Protein AF-A0A0D2GXP4-F1 (afdb_monomer)

pLDDT: mean 81.36, std 15.1, range [29.48, 97.56]

Radius of gyration: 25.71 Å; Cα contacts (8 Å, |Δi|>4): 225; chains: 1; bounding box: 62×71×53 Å

Nearest PDB structures (foldseek):
  1gut-assembly1_C  TM=7.401E-01  e=1.158E+00  Clostridium pasteurianum
  3gyx-assembly6_L  TM=2.922E-01  e=6.574E-02  Megalodesulfovibrio gigas
  2fja-assembly1_B  TM=4.151E-01  e=4.624E-01  Archaeoglobus fulgidus
  7ypx-assembly1_c  TM=2.277E-01  e=6.114E+00  uncultured cyanophage

Foldseek 3Di:
DDDLLLLLLLLVLQLVVQVVVVVVCQVVCVVQQVVLVVDPVSFGKHWDDDWDDDQFWIWTWIAGPVRDIDIDIDGGGSSDDPPDPPDPVPDDPVNVDDPDDDDDPQDDPVQFDAPDPVGRHGPGGHDPPDDLQVQQVDHDPVCLVVSVVVVVVVLVVVLVVLQVVQVVDPPDPGDPVSVVSVVCLLQLVVLVCVCVVPVDDDCRGPSNVSSCVNCDDPSVVCVVPVPDDPVVVVVVVVVVVVVVVSVVVSVVLVVVSVCCVVVVDPSVRSSVVCVVVCVVVVVPPPDPPDD

Mean predicted aligned error: 15.0 Å

Secondary structure (DSSP, 8-state):
----HHHHHHHHHHHHHHHHHHHHHHHTTHHHHHHHHHSTT---EEEEEEEEE-SSEEEEEEEETTS-EEEEEEEPBTTB--STTS-GGGS-TTTS--S-----TT--GGGEEES-SS---EEEE------HHHHHTT--TTTHHHHHHHHHHHHHHHHHHHHHHHHHSTTSPTTHHHHHHHHHHHTSHHHHHHHHTT----TTSHHHHHHHHHH-HHHHHHHHHTT--HHHHHHHHHHHHHHHHHHHHHHHHHHHHHHHHTTSS-HHHHHHHHHHTTTTGGGS-------

Structure (mmCIF, N/CA/C/O backbone):
data_AF-A0A0D2GXP4-F1
#
_entry.id   AF-A0A0D2GXP4-F1
#
loop_
_atom_site.group_PDB
_atom_site.id
_atom_site.type_symbol
_atom_site.label_atom_id
_atom_site.label_alt_id
_atom_site.label_comp_id
_atom_site.label_asym_id
_atom_site.label_entity_id
_atom_site.label_seq_id
_atom_site.pdbx_PDB_ins_code
_atom_site.Cartn_x
_atom_site.Cartn_y
_atom_site.Cartn_z
_atom_site.occupancy
_atom_site.B_iso_or_equiv
_atom_site.auth_seq_id
_atom_site.auth_comp_id
_atom_site.auth_asym_id
_atom_site.auth_atom_id
_atom_site.pdbx_PDB_model_num
ATOM 1 N N . MET A 1 1 ? -0.128 -14.080 -3.324 1.00 45.56 1 MET A N 1
ATOM 2 C CA . MET A 1 1 ? -0.092 -13.517 -4.686 1.00 45.56 1 MET A CA 1
ATOM 3 C C . MET A 1 1 ? 1.310 -13.019 -4.899 1.00 45.56 1 MET A C 1
ATOM 5 O O . MET A 1 1 ? 1.764 -12.248 -4.061 1.00 45.56 1 MET A O 1
ATOM 9 N N . ASP A 1 2 ? 1.975 -13.482 -5.948 1.00 62.03 2 ASP A N 1
ATOM 10 C CA . ASP A 1 2 ? 3.266 -12.914 -6.316 1.00 62.03 2 ASP A CA 1
ATOM 11 C C . ASP A 1 2 ? 3.072 -11.477 -6.785 1.00 62.03 2 ASP A C 1
ATOM 13 O O . ASP A 1 2 ? 2.034 -11.106 -7.350 1.00 62.03 2 ASP A O 1
ATOM 17 N N . ILE A 1 3 ? 4.056 -10.652 -6.456 1.00 72.88 3 ILE A N 1
ATOM 18 C CA . ILE A 1 3 ? 4.107 -9.259 -6.874 1.00 72.88 3 ILE A CA 1
ATOM 19 C C . ILE A 1 3 ? 4.393 -9.197 -8.376 1.00 72.88 3 ILE A C 1
ATOM 21 O O . ILE A 1 3 ? 5.010 -10.092 -8.949 1.00 72.88 3 ILE A O 1
ATOM 25 N N . ASN A 1 4 ? 3.937 -8.133 -9.032 1.00 83.06 4 ASN A N 1
ATOM 26 C CA . ASN A 1 4 ? 4.311 -7.882 -10.419 1.00 83.06 4 ASN A CA 1
ATOM 27 C C . ASN A 1 4 ? 5.729 -7.295 -10.431 1.00 83.06 4 ASN A C 1
ATOM 29 O O . ASN A 1 4 ? 5.899 -6.081 -10.371 1.00 83.06 4 ASN A O 1
ATOM 33 N N . GLU A 1 5 ? 6.736 -8.161 -10.463 1.00 87.69 5 GLU A N 1
ATOM 34 C CA . GLU A 1 5 ? 8.159 -7.810 -10.412 1.00 87.69 5 GLU A CA 1
ATOM 35 C C . GLU A 1 5 ? 8.558 -6.719 -11.423 1.00 87.69 5 GLU A C 1
ATOM 37 O O . GLU A 1 5 ? 9.185 -5.749 -11.005 1.00 87.69 5 GLU A O 1
ATOM 42 N N . PRO A 1 6 ? 8.137 -6.747 -12.706 1.00 88.19 6 PRO A N 1
ATOM 43 C CA . PRO A 1 6 ? 8.363 -5.648 -13.649 1.00 88.19 6 PRO A CA 1
ATOM 44 C C . PRO A 1 6 ? 7.923 -4.275 -13.131 1.00 88.19 6 PRO A C 1
ATOM 46 O O . PRO A 1 6 ? 8.591 -3.264 -13.361 1.00 88.19 6 PRO A O 1
ATOM 49 N N . ILE A 1 7 ? 6.777 -4.229 -12.449 1.00 86.25 7 ILE A N 1
ATOM 50 C CA . ILE A 1 7 ? 6.239 -3.004 -11.857 1.00 86.25 7 ILE A CA 1
ATOM 51 C C . ILE A 1 7 ? 7.036 -2.621 -10.610 1.00 86.25 7 ILE A C 1
ATOM 53 O O . ILE A 1 7 ? 7.332 -1.443 -10.445 1.00 86.25 7 ILE A O 1
ATOM 57 N N . GLU A 1 8 ? 7.430 -3.580 -9.777 1.00 88.06 8 GLU A N 1
ATOM 58 C CA . GLU A 1 8 ? 8.262 -3.319 -8.596 1.00 88.06 8 GLU A CA 1
ATOM 59 C C . GLU A 1 8 ? 9.632 -2.751 -8.985 1.00 88.06 8 GLU A C 1
ATOM 61 O O . GLU A 1 8 ? 10.051 -1.732 -8.443 1.00 88.06 8 GLU A O 1
ATOM 66 N N . LEU A 1 9 ? 10.285 -3.315 -10.006 1.00 90.31 9 LEU A N 1
ATOM 67 C CA . LEU A 1 9 ? 11.551 -2.803 -10.542 1.00 90.31 9 LEU A CA 1
ATOM 68 C C . LEU A 1 9 ? 11.403 -1.365 -11.069 1.00 90.31 9 LEU A C 1
ATOM 70 O O . LEU A 1 9 ? 12.273 -0.518 -10.852 1.00 90.31 9 LEU A O 1
ATOM 74 N N . LEU A 1 10 ? 10.284 -1.059 -11.734 1.00 90.62 10 LEU A N 1
ATOM 75 C CA . LEU A 1 10 ? 9.956 0.304 -12.152 1.00 90.62 10 LEU A CA 1
ATOM 76 C C . LEU A 1 10 ? 9.748 1.236 -10.947 1.00 90.62 10 LEU A C 1
ATOM 78 O O . LEU A 1 10 ? 10.307 2.336 -10.909 1.00 90.62 10 LEU A O 1
ATOM 82 N N . HIS A 1 11 ? 8.941 0.807 -9.979 1.00 90.88 11 HIS A N 1
ATOM 83 C CA . HIS A 1 11 ? 8.597 1.570 -8.785 1.00 90.88 11 HIS A CA 1
ATOM 84 C C . HIS A 1 11 ? 9.816 1.860 -7.908 1.00 90.88 11 HIS A C 1
ATOM 86 O O . HIS A 1 11 ? 9.938 2.979 -7.409 1.00 90.88 11 HIS A O 1
ATOM 92 N N . ASP A 1 12 ? 10.744 0.914 -7.775 1.00 91.31 12 ASP A N 1
ATOM 93 C CA . ASP A 1 12 ? 12.013 1.087 -7.068 1.00 91.31 12 ASP A CA 1
ATOM 94 C C . ASP A 1 12 ? 12.806 2.270 -7.639 1.00 91.31 12 ASP A C 1
ATOM 96 O O . ASP A 1 12 ? 13.180 3.199 -6.916 1.00 91.31 12 ASP A O 1
ATOM 100 N N . VAL A 1 13 ? 12.995 2.302 -8.962 1.00 92.00 13 VAL A N 1
ATOM 101 C CA . VAL A 1 13 ? 13.735 3.387 -9.624 1.00 92.00 13 VAL A CA 1
ATOM 102 C C . VAL A 1 13 ? 12.983 4.720 -9.527 1.00 92.00 13 VAL A C 1
ATOM 104 O O . VAL A 1 13 ? 13.591 5.773 -9.303 1.00 92.00 13 VAL A O 1
ATOM 107 N N . GLN A 1 14 ? 11.653 4.706 -9.646 1.00 91.81 14 GLN A N 1
ATOM 108 C CA . GLN A 1 14 ? 10.832 5.907 -9.456 1.00 91.81 14 GLN A CA 1
ATOM 109 C C . GLN A 1 14 ? 10.929 6.455 -8.027 1.00 91.81 14 GLN A C 1
ATOM 111 O O . GLN A 1 14 ? 11.023 7.673 -7.839 1.00 91.81 14 GLN A O 1
ATOM 116 N N . LYS A 1 15 ? 10.952 5.572 -7.028 1.00 92.06 15 LYS A N 1
ATOM 117 C CA . LYS A 1 15 ? 11.114 5.911 -5.614 1.00 92.06 15 LYS A CA 1
ATOM 118 C C . LYS A 1 15 ? 12.469 6.554 -5.343 1.00 92.06 15 LYS A C 1
ATOM 120 O O . LYS A 1 15 ? 12.516 7.567 -4.642 1.00 92.06 15 LYS A O 1
ATOM 125 N N . GLU A 1 16 ? 13.549 6.037 -5.928 1.00 91.88 16 GLU A N 1
ATOM 126 C CA . GLU A 1 16 ? 14.882 6.650 -5.840 1.00 91.88 16 GLU A CA 1
ATOM 127 C C . GLU A 1 16 ? 14.891 8.071 -6.414 1.00 91.88 16 GLU A C 1
ATOM 129 O O . GLU A 1 16 ? 15.267 9.025 -5.725 1.00 91.88 16 GLU A O 1
ATOM 134 N N . LEU A 1 17 ? 14.397 8.239 -7.646 1.00 93.38 17 LEU A N 1
ATOM 135 C CA . LEU A 1 17 ? 14.303 9.546 -8.304 1.00 93.38 17 LEU A CA 1
ATOM 136 C C . LEU A 1 17 ? 13.456 10.536 -7.497 1.00 93.38 17 LEU A C 1
ATOM 138 O O . LEU A 1 17 ? 13.797 11.716 -7.358 1.00 93.38 17 LEU A O 1
ATOM 142 N N . TRP A 1 18 ? 12.337 10.070 -6.949 1.00 93.50 18 TRP A N 1
ATOM 143 C CA . TRP A 1 18 ? 11.473 10.879 -6.104 1.00 93.50 18 TRP A CA 1
ATOM 144 C C . TRP A 1 18 ? 12.179 11.302 -4.812 1.00 93.50 18 TRP A C 1
ATOM 146 O O . TRP A 1 18 ? 12.181 12.491 -4.475 1.00 93.50 18 TRP A O 1
ATOM 156 N N . ALA A 1 19 ? 12.838 10.369 -4.122 1.00 92.19 19 ALA A N 1
ATOM 157 C CA . ALA A 1 19 ? 13.561 10.645 -2.886 1.00 92.19 19 ALA A CA 1
ATOM 158 C C . ALA A 1 19 ? 14.698 11.654 -3.111 1.00 92.19 19 ALA A C 1
ATOM 160 O O . ALA A 1 19 ? 14.858 12.590 -2.320 1.00 92.19 19 ALA A O 1
ATOM 161 N N . GLU A 1 20 ? 15.435 11.541 -4.220 1.00 93.25 20 GLU A N 1
ATOM 162 C CA . GLU A 1 20 ? 16.461 12.511 -4.614 1.00 93.25 20 GLU A CA 1
ATOM 163 C C . GLU A 1 20 ? 15.875 13.912 -4.839 1.00 93.25 20 GLU A C 1
ATOM 165 O O . GLU A 1 20 ? 16.449 14.911 -4.391 1.00 93.25 20 GLU A O 1
ATOM 170 N N . ARG A 1 21 ? 14.715 14.017 -5.501 1.00 94.50 21 ARG A N 1
ATOM 171 C CA . ARG A 1 21 ? 14.024 15.299 -5.723 1.00 94.50 21 ARG A CA 1
ATOM 172 C C . ARG A 1 21 ? 13.565 15.933 -4.413 1.00 94.50 21 ARG A C 1
ATOM 174 O O . ARG A 1 21 ? 13.784 17.129 -4.212 1.00 94.50 21 ARG A O 1
ATOM 181 N N . VAL A 1 22 ? 12.979 15.148 -3.510 1.00 92.69 22 VAL A N 1
ATOM 182 C CA . VAL A 1 22 ? 12.544 15.625 -2.188 1.00 92.69 22 VAL A CA 1
ATOM 183 C C . VAL A 1 22 ? 13.743 16.050 -1.344 1.00 92.69 22 VAL A C 1
ATOM 185 O O . VAL A 1 22 ? 13.722 17.119 -0.732 1.00 92.69 22 VAL A O 1
ATOM 188 N N . ASN A 1 23 ? 14.817 15.256 -1.333 1.00 93.38 23 ASN A N 1
ATOM 189 C CA . ASN A 1 23 ? 16.043 15.595 -0.618 1.00 93.38 23 ASN A CA 1
ATOM 190 C C . ASN A 1 23 ? 16.653 16.897 -1.151 1.00 93.38 23 ASN A C 1
ATOM 192 O O . ASN A 1 23 ? 16.998 17.774 -0.363 1.00 93.38 23 ASN A O 1
ATOM 196 N N . ARG A 1 24 ? 16.691 17.073 -2.477 1.00 95.44 24 ARG A N 1
ATOM 197 C CA . ARG A 1 24 ? 17.134 18.315 -3.123 1.00 95.44 24 ARG A CA 1
ATOM 198 C C . ARG A 1 24 ? 16.302 19.513 -2.674 1.00 95.44 24 ARG A C 1
ATOM 200 O O . ARG A 1 24 ? 16.872 20.510 -2.255 1.00 95.44 24 ARG A O 1
ATOM 207 N N . ALA A 1 25 ? 14.974 19.399 -2.695 1.00 94.56 25 ALA A N 1
ATOM 208 C CA . ALA A 1 25 ? 14.074 20.462 -2.243 1.00 94.56 25 ALA A CA 1
ATOM 209 C C . ALA A 1 25 ? 14.232 20.786 -0.743 1.00 94.56 25 ALA A C 1
ATOM 211 O O . ALA A 1 25 ? 14.029 21.928 -0.326 1.00 94.56 25 ALA A O 1
ATOM 212 N N . ARG A 1 26 ? 14.612 19.799 0.076 1.00 92.81 26 ARG A N 1
ATOM 213 C CA . ARG A 1 26 ? 14.967 19.998 1.488 1.00 92.81 26 ARG A CA 1
ATOM 214 C C . ARG A 1 26 ? 16.246 20.807 1.639 1.00 92.81 26 ARG A C 1
ATOM 216 O O . ARG A 1 26 ? 16.229 21.834 2.310 1.00 92.81 26 ARG A O 1
ATOM 223 N N . VAL A 1 27 ? 17.339 20.356 1.022 1.00 91.12 27 VAL A N 1
ATOM 224 C CA . VAL A 1 27 ? 18.664 20.970 1.215 1.00 91.12 27 VAL A CA 1
ATOM 225 C C . VAL A 1 27 ? 18.757 22.368 0.608 1.00 91.12 27 VAL A C 1
ATOM 227 O O . VAL A 1 27 ? 19.486 23.203 1.129 1.00 91.12 27 VAL A O 1
ATOM 230 N N . THR A 1 28 ? 17.993 22.656 -0.449 1.00 95.56 28 THR A N 1
ATOM 231 C CA . THR A 1 28 ? 17.932 23.997 -1.051 1.00 95.56 28 THR A CA 1
ATOM 232 C C . THR A 1 28 ? 16.987 24.954 -0.321 1.00 95.56 28 THR A C 1
ATOM 234 O O . THR A 1 28 ? 16.879 26.112 -0.714 1.00 95.56 28 THR A O 1
ATOM 237 N N . GLY A 1 29 ? 16.282 24.500 0.723 1.00 94.88 29 GLY A N 1
ATOM 238 C CA . GLY A 1 29 ? 15.338 25.325 1.484 1.00 94.88 29 GLY A CA 1
ATOM 239 C C . GLY A 1 29 ? 13.991 25.569 0.793 1.00 94.88 29 GLY A C 1
ATOM 240 O O . GLY A 1 29 ? 13.172 26.329 1.307 1.00 94.88 29 GLY A O 1
ATOM 241 N N . ILE A 1 30 ? 13.714 24.910 -0.339 1.00 96.50 30 ILE A N 1
ATOM 242 C CA . ILE A 1 30 ? 12.407 24.993 -1.015 1.00 96.50 30 ILE A CA 1
ATOM 243 C C . ILE A 1 30 ? 11.303 24.478 -0.087 1.00 96.50 30 ILE A C 1
ATOM 245 O O . ILE A 1 30 ? 10.259 25.115 0.034 1.00 96.50 30 ILE A O 1
ATOM 249 N N . VAL A 1 31 ? 11.541 23.356 0.603 1.00 94.38 31 VAL A N 1
ATOM 250 C CA . VAL A 1 31 ? 10.553 22.767 1.522 1.00 94.38 31 VAL A CA 1
ATOM 251 C C . VAL A 1 31 ? 10.244 23.711 2.682 1.00 94.38 31 VAL A C 1
ATOM 253 O O . VAL A 1 31 ? 9.076 23.953 2.963 1.00 94.38 31 VAL A O 1
ATOM 256 N N . THR A 1 32 ? 11.252 24.286 3.340 1.00 96.12 32 THR A N 1
ATOM 257 C CA . THR A 1 32 ? 11.020 25.207 4.464 1.00 96.12 32 THR A CA 1
ATOM 258 C C . THR A 1 32 ? 10.350 26.498 4.003 1.00 96.12 32 THR A C 1
ATOM 260 O O . THR A 1 32 ? 9.408 26.945 4.648 1.00 96.12 32 THR A O 1
ATOM 263 N N . SER A 1 33 ? 10.752 27.055 2.856 1.00 96.75 33 SER A N 1
ATOM 264 C CA . SER A 1 33 ? 10.101 28.228 2.259 1.00 96.75 33 SER A CA 1
ATOM 265 C C . SER A 1 33 ? 8.622 27.968 1.949 1.00 96.75 33 SER A C 1
ATOM 267 O O . SER A 1 33 ? 7.753 28.754 2.338 1.00 96.75 33 SER A O 1
ATOM 269 N N . TRP A 1 34 ? 8.320 26.829 1.319 1.00 96.00 34 TRP A N 1
ATOM 270 C CA . TRP A 1 34 ? 6.953 26.417 1.021 1.00 96.00 34 TRP A CA 1
ATOM 271 C C . TRP A 1 34 ? 6.125 26.225 2.295 1.00 96.00 34 TRP A C 1
ATOM 273 O O . TRP A 1 34 ? 5.061 26.828 2.419 1.00 96.00 34 TRP A O 1
ATOM 283 N N . ILE A 1 35 ? 6.615 25.465 3.275 1.00 94.62 35 ILE A N 1
ATOM 284 C CA . ILE A 1 35 ? 5.884 25.221 4.526 1.00 94.62 35 ILE A CA 1
ATOM 285 C C . ILE A 1 35 ? 5.682 26.517 5.321 1.00 94.62 35 ILE A C 1
ATOM 287 O O . ILE A 1 35 ? 4.587 26.767 5.826 1.00 94.62 35 ILE A O 1
ATOM 291 N N . SER A 1 36 ? 6.679 27.400 5.362 1.00 95.56 36 SER A N 1
ATOM 292 C CA . SER A 1 36 ? 6.535 28.729 5.958 1.00 95.56 36 SER A CA 1
ATOM 293 C C . SER A 1 36 ? 5.461 29.571 5.277 1.00 95.56 36 SER A C 1
ATOM 295 O O . SER A 1 36 ? 4.754 30.303 5.964 1.00 95.56 36 SER A O 1
ATOM 297 N N . SER A 1 37 ? 5.270 29.435 3.961 1.00 95.00 37 SER A N 1
ATOM 298 C CA . SER A 1 37 ? 4.188 30.123 3.244 1.00 95.00 37 SER A CA 1
ATOM 299 C C . SER A 1 37 ? 2.784 29.641 3.639 1.00 95.00 37 SER A C 1
ATOM 301 O O . SER A 1 37 ? 1.834 30.418 3.540 1.00 95.00 37 SER A O 1
ATOM 303 N N . LEU A 1 38 ? 2.663 28.398 4.123 1.00 91.38 38 LEU A N 1
ATOM 304 C CA . LEU A 1 38 ? 1.404 27.800 4.583 1.00 91.38 38 LEU A CA 1
ATOM 305 C C . LEU A 1 38 ? 1.073 28.153 6.039 1.00 91.38 38 LEU A C 1
ATOM 307 O O . LEU A 1 38 ? -0.075 28.026 6.461 1.00 91.38 38 LEU A O 1
ATOM 311 N N . HIS A 1 39 ? 2.059 28.588 6.826 1.00 90.62 39 HIS A N 1
ATOM 312 C CA . HIS A 1 39 ? 1.830 28.957 8.218 1.00 90.62 39 HIS A CA 1
ATOM 313 C C . HIS A 1 39 ? 0.934 30.209 8.313 1.00 90.62 39 HIS A C 1
ATOM 315 O O . HIS A 1 39 ? 1.224 31.198 7.637 1.00 90.62 39 HIS A O 1
ATOM 321 N N . PRO A 1 40 ? -0.087 30.262 9.197 1.00 91.62 40 PRO A N 1
ATOM 322 C CA . PRO A 1 40 ? -1.024 31.395 9.268 1.00 91.62 40 PRO A CA 1
ATOM 323 C C . PRO A 1 40 ? -0.354 32.763 9.466 1.00 91.62 40 PRO A C 1
ATOM 325 O O . PRO A 1 40 ? -0.783 33.772 8.914 1.00 91.62 40 PRO A O 1
ATOM 328 N N . LYS A 1 41 ? 0.737 32.792 10.241 1.00 95.31 41 LYS A N 1
ATOM 329 C CA . LYS A 1 41 ? 1.569 33.987 10.486 1.00 95.31 41 LYS A CA 1
ATOM 330 C C . LYS A 1 41 ? 2.796 34.092 9.567 1.00 95.31 41 LYS A C 1
ATOM 332 O O . LYS A 1 41 ? 3.663 34.920 9.817 1.00 95.31 41 LYS A O 1
ATOM 337 N N . LYS A 1 42 ? 2.909 33.213 8.566 1.00 94.62 42 LYS A N 1
ATOM 338 C CA . LYS A 1 42 ? 4.068 33.064 7.670 1.00 94.62 42 LYS A CA 1
ATOM 339 C C . LYS A 1 42 ? 5.408 32.981 8.410 1.00 94.62 42 LYS A C 1
ATOM 341 O O . LYS A 1 42 ? 6.384 33.622 8.030 1.00 94.62 42 LYS A O 1
ATOM 346 N N . LEU A 1 43 ? 5.432 32.237 9.518 1.00 96.62 43 LEU A N 1
ATOM 347 C CA . LEU A 1 43 ? 6.642 32.093 10.319 1.00 96.62 43 LEU A CA 1
ATOM 348 C C . LEU A 1 43 ? 7.65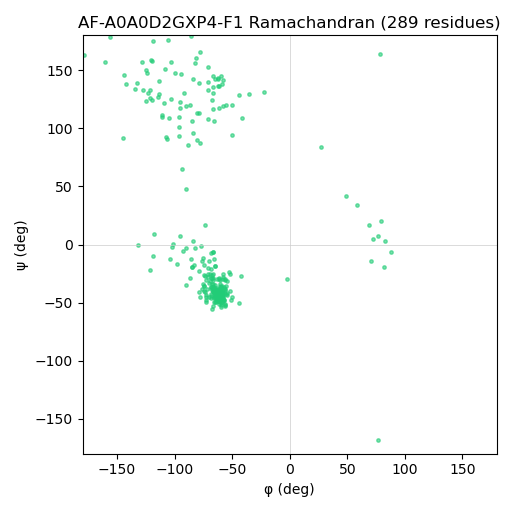7 31.242 9.566 1.00 96.62 43 LEU A C 1
ATOM 350 O O . LEU A 1 43 ? 7.319 30.219 8.968 1.00 96.62 43 LEU A O 1
ATOM 354 N N . GLU A 1 44 ? 8.917 31.644 9.651 1.00 97.31 44 GLU A N 1
ATOM 355 C CA . GLU A 1 44 ? 10.018 30.809 9.195 1.00 97.31 44 GLU A CA 1
ATOM 356 C C . GLU A 1 44 ? 10.083 29.507 10.000 1.00 97.31 44 GLU A C 1
ATOM 358 O O . GLU A 1 44 ? 9.859 29.492 11.217 1.00 97.31 44 GLU A O 1
ATOM 363 N N . CYS A 1 45 ? 10.412 28.421 9.305 1.00 96.62 45 CYS A N 1
ATOM 364 C CA . CYS A 1 45 ? 10.660 27.115 9.889 1.00 96.62 45 CYS A CA 1
ATOM 365 C C . CYS A 1 45 ? 12.002 26.549 9.425 1.00 96.62 45 CYS A C 1
ATOM 367 O O . CYS A 1 45 ? 12.526 26.911 8.370 1.00 96.62 45 CYS A O 1
ATOM 369 N N . SER A 1 46 ? 12.548 25.637 10.218 1.00 96.50 46 SER A N 1
ATOM 370 C CA . SER A 1 46 ? 13.720 24.839 9.877 1.00 96.50 46 SER A CA 1
ATOM 371 C C . SER A 1 46 ? 13.377 23.352 9.898 1.00 96.50 46 SER A C 1
ATOM 373 O O . SER A 1 46 ? 12.398 22.923 10.515 1.00 96.50 46 SER A O 1
ATOM 375 N N . LEU A 1 47 ? 14.186 22.556 9.199 1.00 96.00 47 LEU A N 1
ATOM 376 C CA . LEU A 1 47 ? 14.099 21.100 9.266 1.00 96.00 47 LEU A CA 1
ATOM 377 C C . LEU A 1 47 ? 14.500 20.635 10.671 1.00 96.00 47 LEU A C 1
ATOM 379 O O . LEU A 1 47 ? 15.547 21.035 11.180 1.00 96.00 47 LEU A O 1
ATOM 383 N N . ASP A 1 48 ? 13.678 19.784 11.279 1.00 94.25 48 ASP A N 1
ATOM 384 C CA . ASP A 1 48 ? 13.942 19.178 12.584 1.00 94.25 48 ASP A CA 1
ATOM 385 C C . ASP A 1 48 ? 14.302 17.697 12.391 1.00 94.25 48 ASP A C 1
ATOM 387 O O . ASP A 1 48 ? 13.434 16.830 12.279 1.00 94.25 48 ASP A O 1
ATOM 391 N N . GLY A 1 49 ? 15.601 17.417 12.271 1.00 92.06 49 GLY A N 1
ATOM 392 C CA . GLY A 1 49 ? 16.123 16.072 12.027 1.00 92.06 49 GLY A CA 1
ATOM 393 C C . GLY A 1 49 ? 15.967 15.569 10.584 1.00 92.06 49 GLY A C 1
ATOM 394 O O . GLY A 1 49 ? 15.667 16.318 9.649 1.00 92.06 49 GLY A O 1
ATOM 395 N N . ASN A 1 50 ? 16.220 14.270 10.415 1.00 91.38 50 ASN A N 1
ATOM 396 C CA . ASN A 1 50 ? 16.162 13.565 9.133 1.00 91.38 50 ASN A CA 1
ATOM 397 C C . ASN A 1 50 ? 14.744 13.070 8.807 1.00 91.38 50 ASN A C 1
ATOM 399 O O . ASN A 1 50 ? 13.805 13.248 9.584 1.00 91.38 50 ASN A O 1
ATOM 403 N N . PHE A 1 51 ? 14.604 12.426 7.648 1.00 86.19 51 PHE A N 1
ATOM 404 C CA . PHE A 1 51 ? 13.375 11.739 7.279 1.00 86.19 51 PHE A CA 1
ATOM 405 C C . PHE A 1 51 ? 12.989 10.671 8.303 1.00 86.19 51 PHE A C 1
ATOM 407 O O . PHE A 1 51 ? 13.830 9.913 8.785 1.00 86.19 51 PHE A O 1
ATOM 414 N N . LEU A 1 52 ? 11.689 10.573 8.556 1.00 84.75 52 LEU A N 1
ATOM 415 C CA . LEU A 1 52 ? 11.066 9.379 9.101 1.00 84.75 52 LEU A CA 1
ATOM 416 C C . LEU A 1 52 ? 10.507 8.597 7.918 1.00 84.75 52 LEU A C 1
ATOM 418 O O . LEU A 1 52 ? 9.571 9.054 7.262 1.00 84.75 52 LEU A O 1
ATOM 422 N N . ASN A 1 53 ? 11.119 7.460 7.614 1.00 83.75 53 ASN A N 1
ATOM 423 C CA . ASN A 1 53 ? 10.710 6.630 6.492 1.00 83.75 53 ASN A CA 1
ATOM 424 C C . ASN A 1 53 ? 9.700 5.577 6.960 1.00 83.75 53 ASN A C 1
ATOM 426 O O . ASN A 1 53 ? 9.954 4.882 7.942 1.00 83.75 53 ASN A O 1
ATOM 430 N N . GLY A 1 54 ? 8.578 5.462 6.260 1.00 82.19 54 GLY A N 1
ATOM 431 C CA . GLY A 1 54 ? 7.647 4.342 6.362 1.00 82.19 54 GLY A CA 1
ATOM 432 C C . GLY A 1 54 ? 7.522 3.630 5.016 1.00 82.19 54 GLY A C 1
ATOM 433 O O . GLY A 1 54 ? 8.056 4.099 4.014 1.00 82.19 54 GLY A O 1
ATOM 434 N N . SER A 1 55 ? 6.785 2.520 4.970 1.00 81.69 55 SER A N 1
ATOM 435 C CA . SER A 1 55 ? 6.643 1.718 3.742 1.00 81.69 55 SER A CA 1
ATOM 436 C C . SER A 1 55 ? 6.027 2.508 2.581 1.00 81.69 55 SER A C 1
ATOM 438 O O . SER A 1 55 ? 6.461 2.374 1.443 1.00 81.69 55 SER A O 1
ATOM 440 N N . TYR A 1 56 ? 5.070 3.390 2.887 1.00 83.62 56 TYR A N 1
ATOM 441 C CA . TYR A 1 56 ? 4.271 4.123 1.893 1.00 83.62 56 TYR A CA 1
ATOM 442 C C . TYR A 1 56 ? 4.427 5.643 1.958 1.00 83.62 56 TYR A C 1
ATOM 444 O O . TYR A 1 56 ? 3.901 6.375 1.121 1.00 83.62 56 TYR A O 1
ATOM 452 N N . ASN A 1 57 ? 5.079 6.150 3.003 1.00 86.81 57 ASN A N 1
ATOM 453 C CA . ASN A 1 57 ? 5.111 7.573 3.303 1.00 86.81 57 ASN A CA 1
ATOM 454 C C . ASN A 1 57 ? 6.465 7.974 3.868 1.00 86.81 57 ASN A C 1
ATOM 456 O O . ASN A 1 57 ? 7.064 7.248 4.655 1.00 86.81 57 ASN A O 1
ATOM 460 N N . LEU A 1 58 ? 6.884 9.184 3.534 1.00 89.06 58 LEU A N 1
ATOM 461 C CA . LEU A 1 58 ? 8.040 9.839 4.112 1.00 89.06 58 LEU A CA 1
ATOM 462 C C . LEU A 1 58 ? 7.552 11.041 4.912 1.00 89.06 58 LEU A C 1
ATOM 464 O O . LEU A 1 58 ? 6.790 11.870 4.406 1.00 89.06 58 LEU A O 1
ATOM 468 N N . CYS A 1 59 ? 8.005 11.150 6.157 1.00 90.81 59 CYS A N 1
ATOM 469 C CA . CYS A 1 59 ? 7.667 12.273 7.014 1.00 90.81 59 CYS A CA 1
ATOM 470 C C . CYS A 1 59 ? 8.895 13.138 7.323 1.00 90.81 59 CYS A C 1
ATOM 472 O O . CYS A 1 59 ? 9.988 12.635 7.577 1.00 90.81 59 CYS A O 1
ATOM 474 N N . GLN A 1 60 ? 8.705 14.455 7.348 1.00 92.62 60 GLN A N 1
ATOM 475 C CA . GLN A 1 60 ? 9.703 15.444 7.746 1.00 92.62 60 GLN A CA 1
ATOM 476 C C . GLN A 1 60 ? 9.126 16.311 8.862 1.00 92.62 60 GLN A C 1
ATOM 478 O O . GLN A 1 60 ? 8.088 16.947 8.685 1.00 92.62 60 GLN A O 1
ATOM 483 N N . LYS A 1 61 ? 9.808 16.374 10.008 1.00 94.75 61 LYS A N 1
ATOM 484 C CA . LYS A 1 61 ? 9.463 17.334 11.064 1.00 94.75 61 LYS A CA 1
ATOM 485 C C . LYS A 1 61 ? 10.011 18.715 10.710 1.00 94.75 61 LYS A C 1
ATOM 487 O O . LYS A 1 61 ? 11.137 18.828 10.220 1.00 94.75 61 LYS A O 1
ATOM 492 N N . LEU A 1 62 ? 9.222 19.754 10.960 1.00 95.00 62 LEU A N 1
ATOM 493 C CA . LEU A 1 62 ? 9.603 21.152 10.780 1.00 95.00 62 LEU A CA 1
ATOM 494 C C . LEU A 1 62 ? 9.319 21.922 12.062 1.00 95.00 62 LEU A C 1
ATOM 496 O O . LEU A 1 62 ? 8.227 21.804 12.615 1.00 95.00 62 LEU A O 1
ATOM 500 N N . ARG A 1 63 ? 10.281 22.724 12.512 1.00 96.94 63 ARG A N 1
ATOM 501 C CA . ARG A 1 63 ? 10.151 23.557 13.709 1.00 96.94 63 ARG A CA 1
ATOM 502 C C . ARG A 1 63 ? 10.063 25.022 13.314 1.00 96.94 63 ARG A C 1
ATOM 504 O O . ARG A 1 63 ? 10.962 25.546 12.662 1.00 96.94 63 ARG A O 1
ATOM 511 N N . PHE A 1 64 ? 8.983 25.678 13.711 1.00 97.56 64 PHE A N 1
ATOM 512 C CA . PHE A 1 64 ? 8.784 27.110 13.524 1.00 97.56 64 PHE A CA 1
ATOM 513 C C . PHE A 1 64 ? 9.500 27.916 14.609 1.00 97.56 64 PHE A C 1
ATOM 515 O O . PHE A 1 64 ? 9.808 27.408 15.689 1.00 97.56 64 PHE A O 1
ATOM 522 N N . ARG A 1 65 ? 9.742 29.204 14.338 1.00 96.00 65 ARG A N 1
ATOM 523 C CA . ARG A 1 65 ? 10.394 30.125 15.290 1.00 96.00 65 ARG A CA 1
ATOM 524 C C . ARG A 1 65 ? 9.672 30.270 16.635 1.00 96.00 65 ARG A C 1
ATOM 526 O O . ARG A 1 65 ? 10.318 30.611 17.618 1.00 96.00 65 ARG A O 1
ATOM 533 N N . ASP A 1 66 ? 8.365 30.033 16.688 1.00 95.81 66 ASP A N 1
ATOM 534 C CA . ASP A 1 66 ? 7.583 30.071 17.932 1.00 95.81 66 ASP A CA 1
ATOM 535 C C . ASP A 1 66 ? 7.631 28.753 18.728 1.00 95.81 66 ASP A C 1
ATOM 537 O O . ASP A 1 66 ? 6.991 28.637 19.769 1.00 95.81 66 ASP A O 1
ATOM 541 N N . GLY A 1 67 ? 8.397 27.764 18.254 1.00 94.50 67 GLY A N 1
ATOM 542 C CA . GLY A 1 67 ? 8.514 26.443 18.863 1.00 94.50 67 GLY A CA 1
ATOM 543 C C . GLY A 1 67 ? 7.461 25.442 18.391 1.00 94.50 67 GLY A C 1
ATOM 544 O O . GLY A 1 67 ? 7.583 24.261 18.716 1.00 94.50 67 GLY A O 1
ATOM 545 N N . THR A 1 68 ? 6.469 25.862 17.596 1.00 93.94 68 THR A N 1
ATOM 546 C CA . THR A 1 68 ? 5.487 24.948 16.999 1.00 93.94 68 THR A CA 1
ATOM 547 C C . THR A 1 68 ? 6.196 23.949 16.087 1.00 93.94 68 THR A C 1
ATOM 549 O O . THR A 1 68 ? 7.071 24.320 15.303 1.00 93.94 68 THR A O 1
ATOM 552 N N . ILE A 1 69 ? 5.813 22.673 16.164 1.00 93.75 69 ILE A N 1
ATOM 553 C CA . ILE A 1 69 ? 6.359 21.610 15.315 1.00 93.75 69 ILE A CA 1
ATOM 554 C C . ILE A 1 69 ? 5.254 21.083 14.410 1.00 93.75 69 ILE A C 1
ATOM 556 O O . ILE A 1 69 ? 4.192 20.691 14.890 1.00 93.75 69 ILE A O 1
ATOM 560 N N . TRP A 1 70 ? 5.508 21.054 13.104 1.00 92.56 70 TRP A N 1
ATOM 561 C CA . TRP A 1 70 ? 4.646 20.392 12.125 1.00 92.56 70 TRP A CA 1
ATOM 562 C C . TRP A 1 70 ? 5.320 19.129 11.596 1.00 92.56 70 TRP A C 1
ATOM 564 O O . TRP A 1 70 ? 6.546 19.048 11.513 1.00 92.56 70 TRP A O 1
ATOM 574 N N . LEU A 1 71 ? 4.510 18.145 11.207 1.00 90.25 71 LEU A N 1
ATOM 575 C CA . LEU A 1 71 ? 4.960 16.948 10.506 1.00 90.25 71 LEU A CA 1
ATOM 576 C C . LEU A 1 71 ? 4.435 16.994 9.069 1.00 90.25 71 LEU A C 1
ATOM 578 O O . LEU A 1 71 ? 3.239 16.839 8.836 1.00 90.25 71 LEU A O 1
ATOM 582 N N . LEU A 1 72 ? 5.329 17.197 8.107 1.00 89.69 72 LEU A N 1
ATOM 583 C CA . LEU A 1 72 ? 5.017 17.051 6.690 1.00 89.69 72 LEU A CA 1
ATOM 584 C C . LEU A 1 72 ? 5.060 15.565 6.339 1.00 89.69 72 LEU A C 1
ATOM 586 O O . LEU A 1 72 ? 6.136 14.980 6.369 1.00 89.69 72 LEU A O 1
ATOM 590 N N . ARG A 1 73 ? 3.918 14.968 5.997 1.00 88.12 73 ARG A N 1
ATOM 591 C CA . ARG A 1 73 ? 3.809 13.592 5.490 1.00 88.12 73 ARG A CA 1
ATOM 592 C C . ARG A 1 73 ? 3.594 13.632 3.982 1.00 88.12 73 ARG A C 1
ATOM 594 O O . ARG A 1 73 ? 2.664 14.283 3.517 1.00 88.12 73 ARG A O 1
ATOM 601 N N . MET A 1 74 ? 4.445 12.943 3.232 1.00 87.38 74 MET A N 1
ATOM 602 C CA . MET A 1 74 ? 4.357 12.835 1.779 1.00 87.38 74 MET A CA 1
ATOM 603 C C . MET A 1 74 ? 4.232 11.361 1.388 1.00 87.38 74 MET A C 1
ATOM 605 O O . MET A 1 74 ? 5.013 10.553 1.896 1.00 87.38 74 MET A O 1
ATOM 609 N N . PRO A 1 75 ? 3.293 10.995 0.501 1.00 87.25 75 PRO A N 1
ATOM 610 C CA . PRO A 1 75 ? 3.272 9.656 -0.065 1.00 87.25 75 PRO A CA 1
ATOM 611 C C . PRO A 1 75 ? 4.524 9.431 -0.922 1.00 87.25 75 PRO A C 1
ATOM 613 O O . PRO A 1 75 ? 4.990 10.350 -1.600 1.00 87.25 75 PRO A O 1
ATOM 616 N N . ILE A 1 76 ? 5.073 8.220 -0.874 1.00 88.69 76 ILE A N 1
ATOM 617 C CA . ILE A 1 76 ? 6.256 7.840 -1.651 1.00 88.69 76 ILE A CA 1
ATOM 618 C C . ILE A 1 76 ? 5.799 7.364 -3.034 1.00 88.69 76 ILE A C 1
ATOM 620 O O . ILE A 1 76 ? 5.053 6.390 -3.132 1.00 88.69 76 ILE A O 1
ATOM 624 N N . VAL A 1 77 ? 6.263 8.028 -4.096 1.00 88.19 77 VAL A N 1
ATOM 625 C CA . VAL A 1 77 ? 6.018 7.584 -5.483 1.00 88.19 77 VAL A CA 1
ATOM 626 C C . VAL A 1 77 ? 6.574 6.175 -5.683 1.00 88.19 77 VAL A C 1
ATOM 628 O O . VAL A 1 77 ? 7.650 5.861 -5.176 1.00 88.19 77 VAL A O 1
ATOM 631 N N . GLY A 1 78 ? 5.823 5.331 -6.390 1.00 85.50 78 GLY A N 1
ATOM 632 C CA . GLY A 1 78 ? 6.123 3.907 -6.572 1.00 85.50 78 GLY A CA 1
ATOM 633 C C . GLY A 1 78 ? 5.685 3.025 -5.397 1.00 85.50 78 GLY A C 1
ATOM 634 O O . GLY A 1 78 ? 5.487 1.832 -5.565 1.00 85.50 78 GLY A O 1
ATOM 635 N N . SER A 1 79 ? 5.464 3.588 -4.206 1.00 83.19 79 SER A N 1
ATOM 636 C CA . SER A 1 79 ? 4.850 2.852 -3.088 1.00 83.19 79 SER A CA 1
ATOM 637 C C . SER A 1 79 ? 3.351 3.131 -2.965 1.00 83.19 79 SER A C 1
ATOM 639 O O . SER A 1 79 ? 2.634 2.383 -2.314 1.00 83.19 79 SER A O 1
ATOM 641 N N . VAL A 1 80 ? 2.850 4.193 -3.595 1.00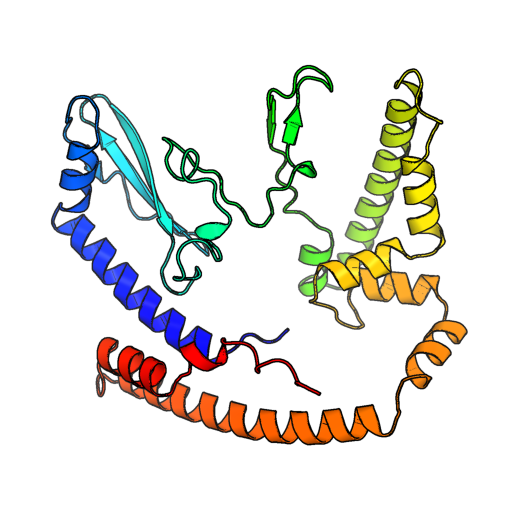 77.75 80 VAL A N 1
ATOM 642 C CA . VAL A 1 80 ? 1.416 4.477 -3.701 1.00 77.75 80 VAL A CA 1
ATOM 643 C C . VAL A 1 80 ? 0.991 4.519 -5.164 1.00 77.75 80 VAL A C 1
ATOM 645 O O . VAL A 1 80 ? 1.808 4.769 -6.048 1.00 77.75 80 VAL A O 1
ATOM 648 N N . CYS A 1 81 ? -0.301 4.322 -5.425 1.00 70.25 81 CYS A N 1
ATOM 649 C CA . CYS A 1 81 ? -0.848 4.547 -6.757 1.00 70.25 81 CYS A CA 1
ATOM 650 C C . CYS A 1 81 ? -0.802 6.048 -7.102 1.00 70.25 81 CYS A C 1
ATOM 652 O O . CYS A 1 81 ? -1.355 6.870 -6.369 1.00 70.25 81 CYS A O 1
ATOM 654 N N . ASP A 1 82 ? -0.170 6.394 -8.227 1.00 63.75 82 ASP A N 1
ATOM 655 C CA . ASP A 1 82 ? -0.100 7.774 -8.730 1.00 63.75 82 ASP A CA 1
ATOM 656 C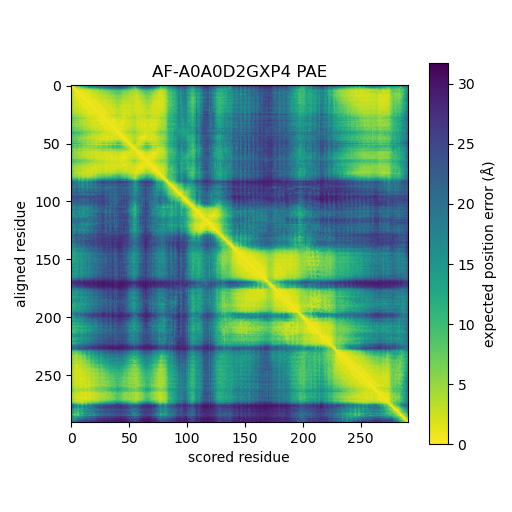 C . ASP A 1 82 ? -1.451 8.284 -9.264 1.00 63.75 82 ASP A C 1
ATOM 658 O O . ASP A 1 82 ? -1.660 9.498 -9.373 1.00 63.75 82 ASP A O 1
ATOM 662 N N . GLU A 1 83 ? -2.381 7.383 -9.610 1.00 58.16 83 GLU A N 1
ATOM 663 C CA . GLU A 1 83 ? -3.719 7.773 -10.050 1.00 58.16 83 GLU A CA 1
ATOM 664 C C . GLU A 1 83 ? -4.446 8.441 -8.878 1.00 58.16 83 GLU A C 1
ATOM 666 O O . GLU A 1 83 ? -4.846 7.795 -7.908 1.00 58.16 83 GLU A O 1
ATOM 671 N N . GLN A 1 84 ? -4.574 9.771 -8.970 1.00 49.59 84 GLN A N 1
ATOM 672 C CA . GLN A 1 84 ? -5.289 10.620 -8.021 1.00 49.59 84 GLN A CA 1
ATOM 673 C C . GLN A 1 84 ? -6.592 9.943 -7.609 1.00 49.59 84 GLN A C 1
ATOM 675 O O . GLN A 1 84 ? -7.489 9.848 -8.439 1.00 49.59 84 GLN A O 1
ATOM 680 N N . ALA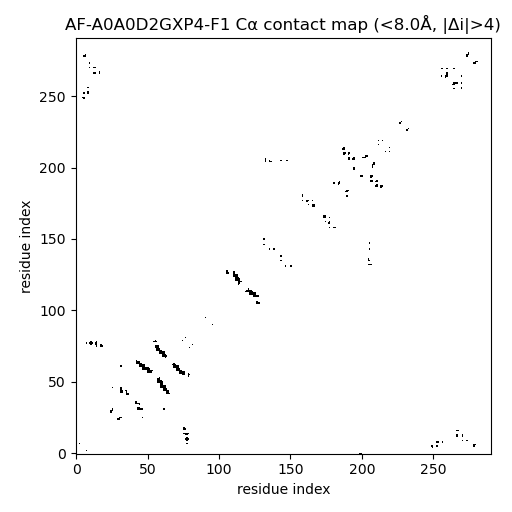 A 1 85 ? -6.648 9.476 -6.354 1.00 51.69 85 ALA A N 1
ATOM 681 C CA . ALA A 1 85 ? -7.795 8.846 -5.704 1.00 51.69 85 ALA A CA 1
ATOM 682 C C . ALA A 1 85 ? -8.721 8.151 -6.709 1.00 51.69 85 ALA A C 1
ATOM 684 O O . ALA A 1 85 ? -9.670 8.803 -7.107 1.00 51.69 85 ALA A O 1
ATOM 685 N N . VAL A 1 86 ? -8.412 6.904 -7.107 1.00 51.12 86 VAL A N 1
ATOM 686 C CA . VAL A 1 86 ? -9.081 5.917 -8.011 1.00 51.12 86 VAL A CA 1
ATOM 687 C C . VAL A 1 86 ? -10.446 6.273 -8.646 1.00 51.12 86 VAL A C 1
ATOM 689 O O . VAL A 1 86 ? -10.758 5.824 -9.746 1.00 51.12 86 VAL A O 1
ATOM 692 N N . ALA A 1 87 ? -11.277 7.088 -8.014 1.00 61.66 87 ALA A N 1
ATOM 693 C CA . ALA A 1 87 ? -12.357 7.799 -8.661 1.00 61.66 87 ALA A CA 1
ATOM 694 C C . ALA A 1 87 ? -12.602 9.203 -8.052 1.00 61.66 87 ALA A C 1
ATOM 696 O O . ALA A 1 87 ? -13.431 9.322 -7.145 1.00 61.66 87 ALA A O 1
ATOM 697 N N . PRO A 1 88 ? -11.992 10.298 -8.556 1.00 61.78 88 PRO A N 1
ATOM 698 C CA . PRO A 1 88 ? -12.364 11.652 -8.128 1.00 61.78 88 PRO A CA 1
ATOM 699 C C . PRO A 1 88 ? -13.854 11.941 -8.368 1.00 61.78 88 PRO A C 1
ATOM 701 O O . PRO A 1 88 ? -14.463 12.684 -7.609 1.00 61.78 88 PRO A O 1
ATOM 704 N N . GLN A 1 89 ? -14.469 11.290 -9.361 1.00 65.62 89 GLN A N 1
ATOM 705 C CA . GLN A 1 89 ? -15.911 11.328 -9.618 1.00 65.62 89 GLN A CA 1
ATOM 706 C C . GLN A 1 89 ? -16.777 10.712 -8.506 1.00 65.62 89 GLN A C 1
ATOM 708 O O . GLN A 1 89 ? -17.976 10.968 -8.476 1.00 65.62 89 GLN A O 1
ATOM 713 N N . LEU A 1 90 ? -16.205 9.882 -7.626 1.00 65.38 90 LEU A N 1
ATOM 714 C CA . LEU A 1 90 ? -16.898 9.331 -6.454 1.00 65.38 90 LEU A CA 1
ATOM 715 C C . LEU A 1 90 ? -16.689 10.187 -5.199 1.00 65.38 90 LEU A C 1
ATOM 717 O O . LEU A 1 90 ? -17.290 9.910 -4.163 1.00 65.38 90 LEU A O 1
ATOM 721 N N . VAL A 1 91 ? -15.843 11.216 -5.273 1.00 61.06 91 VAL A N 1
ATOM 722 C CA . VAL A 1 91 ? -15.614 12.145 -4.171 1.00 61.06 91 VAL A CA 1
ATOM 723 C C . VAL A 1 91 ? -16.519 13.351 -4.373 1.00 61.06 91 VAL A C 1
ATOM 725 O O . VAL A 1 91 ? -16.376 14.091 -5.343 1.00 61.06 91 VAL A O 1
ATOM 728 N N . GLU A 1 92 ? -17.437 13.569 -3.436 1.00 68.75 92 GLU A N 1
ATOM 729 C CA . GLU A 1 92 ? -18.277 14.765 -3.414 1.00 68.75 92 GLU A CA 1
ATOM 730 C C . GLU A 1 92 ? -17.382 16.031 -3.421 1.00 68.75 92 GLU A C 1
ATOM 732 O O . GLU A 1 92 ? -16.566 16.201 -2.506 1.00 68.75 92 GLU A O 1
ATOM 737 N N . PRO A 1 93 ? -17.491 16.925 -4.429 1.00 71.50 93 PRO A N 1
ATOM 738 C CA . PRO A 1 93 ? -16.562 18.045 -4.613 1.00 71.50 93 PRO A CA 1
ATOM 739 C C . PRO A 1 93 ? -16.441 18.975 -3.404 1.00 71.50 93 PRO A C 1
ATOM 741 O O . PRO A 1 93 ? -15.373 19.538 -3.161 1.00 71.50 93 PRO A O 1
ATOM 744 N N . SER A 1 94 ? -17.512 19.112 -2.618 1.00 70.38 94 SER A N 1
ATOM 745 C CA . SER A 1 94 ? -17.510 19.918 -1.392 1.00 70.38 94 SER A CA 1
ATOM 746 C C . SER A 1 94 ? -16.654 19.322 -0.262 1.00 70.38 94 SER A C 1
ATOM 748 O O . SER A 1 94 ? -16.114 20.077 0.543 1.00 70.38 94 SER A O 1
ATOM 750 N N . TYR A 1 95 ? -16.444 18.000 -0.247 1.00 65.12 95 TYR A N 1
ATOM 751 C CA . TYR A 1 95 ? -15.545 17.295 0.682 1.00 65.12 95 TYR A CA 1
ATOM 752 C C . TYR A 1 95 ? -14.200 16.917 0.039 1.00 65.12 95 TYR A C 1
ATOM 754 O O . TYR A 1 95 ? -13.310 16.364 0.694 1.00 65.12 95 TYR A O 1
ATOM 762 N N . ALA A 1 96 ? -13.998 17.255 -1.240 1.00 64.88 96 ALA A N 1
ATOM 763 C CA . ALA A 1 96 ? -12.717 17.078 -1.916 1.00 64.88 96 ALA A CA 1
ATOM 764 C C . ALA A 1 96 ? -11.611 17.983 -1.336 1.00 64.88 96 ALA A C 1
ATOM 766 O O . ALA A 1 96 ? -10.431 17.730 -1.590 1.00 64.88 96 ALA A O 1
ATOM 767 N N . PHE A 1 97 ? -11.946 18.975 -0.507 1.00 57.41 97 PHE A N 1
ATOM 768 C CA . PHE A 1 97 ? -11.002 19.898 0.124 1.00 57.41 97 PHE A CA 1
ATOM 769 C C . PHE A 1 97 ? -11.304 20.037 1.627 1.00 57.41 97 PHE A C 1
ATOM 771 O O . PHE A 1 97 ? -12.459 20.104 2.029 1.00 57.41 97 PHE A O 1
ATOM 778 N N . GLY A 1 98 ? -10.268 20.068 2.470 1.00 56.84 98 GLY A N 1
ATOM 779 C CA . GLY A 1 98 ? -10.385 20.186 3.930 1.00 56.84 98 GLY A CA 1
ATOM 780 C C . GLY A 1 98 ? -9.004 20.226 4.600 1.00 56.84 98 GLY A C 1
ATOM 781 O O . GLY A 1 98 ? -8.020 19.875 3.945 1.00 56.84 98 GLY A O 1
ATOM 782 N N . PRO A 1 99 ? -8.886 20.661 5.872 1.00 60.81 99 PRO A N 1
ATOM 783 C CA . PRO A 1 99 ? -7.583 20.833 6.525 1.00 60.81 99 PRO A CA 1
ATOM 784 C C . PRO A 1 99 ? -6.855 19.505 6.778 1.00 60.81 99 PRO A C 1
ATOM 786 O O . PRO A 1 99 ? -5.627 19.471 6.762 1.00 60.81 99 PRO A O 1
ATOM 789 N N . TYR A 1 100 ? -7.599 18.411 6.967 1.00 55.25 100 TYR A N 1
ATOM 790 C CA . TYR A 1 100 ? -7.068 17.066 7.168 1.00 55.25 100 TYR A CA 1
ATOM 791 C C . TYR A 1 100 ? -7.969 16.053 6.459 1.00 55.25 100 TYR A C 1
ATOM 793 O O . TYR A 1 100 ? -9.193 16.152 6.537 1.00 55.25 100 TYR A O 1
ATOM 801 N N . LYS A 1 101 ? -7.365 15.070 5.788 1.00 59.88 101 LYS A N 1
ATOM 802 C CA . LYS A 1 101 ? -8.048 13.874 5.288 1.00 59.88 101 LYS A CA 1
ATOM 803 C C . LYS A 1 101 ? -7.371 12.656 5.902 1.00 59.88 101 LYS A C 1
ATOM 805 O O . LYS A 1 101 ? -6.156 12.520 5.774 1.00 59.88 101 LYS A O 1
ATOM 810 N N . LEU A 1 102 ? -8.141 11.785 6.545 1.00 57.72 102 LEU A N 1
ATOM 811 C CA . LEU A 1 102 ? -7.683 10.445 6.896 1.00 57.72 102 LEU A CA 1
ATOM 812 C C . LEU A 1 102 ? -8.181 9.510 5.792 1.00 57.72 102 LEU A C 1
ATOM 814 O O . LEU A 1 102 ? -9.363 9.194 5.737 1.00 57.72 102 LEU A O 1
ATOM 818 N N . ILE A 1 103 ? -7.292 9.154 4.868 1.00 59.59 103 ILE A N 1
ATOM 819 C CA . ILE A 1 103 ? -7.542 8.117 3.865 1.00 59.59 103 ILE A CA 1
ATOM 820 C C . ILE A 1 103 ? -6.630 6.961 4.252 1.00 59.59 103 ILE A C 1
ATOM 822 O O . ILE A 1 103 ? -5.409 7.099 4.203 1.00 59.59 103 ILE A O 1
ATOM 826 N N . CYS A 1 104 ? -7.235 5.869 4.694 1.00 64.00 104 CYS A N 1
ATOM 827 C CA . CYS A 1 104 ? -6.575 4.604 4.972 1.00 64.00 104 CYS A CA 1
ATOM 828 C C . CYS A 1 104 ? -7.457 3.520 4.351 1.00 64.00 104 CYS A C 1
ATOM 830 O O . CYS A 1 104 ? -8.680 3.585 4.479 1.00 64.00 104 CYS A O 1
ATOM 832 N N . ASP A 1 105 ? -6.848 2.589 3.633 1.00 63.09 105 ASP A N 1
ATOM 833 C CA . ASP A 1 105 ? -7.510 1.434 3.025 1.00 63.09 105 ASP A CA 1
ATOM 834 C C . ASP A 1 105 ? -8.155 0.516 4.072 1.00 63.09 105 ASP A C 1
ATOM 836 O O . ASP A 1 105 ? -9.208 -0.061 3.805 1.00 63.09 105 ASP A O 1
ATOM 840 N N . ASP A 1 106 ? -7.599 0.485 5.284 1.00 63.97 106 ASP A N 1
ATOM 841 C CA . ASP A 1 106 ? -8.145 -0.255 6.425 1.00 63.97 106 ASP A CA 1
ATOM 842 C C . ASP A 1 106 ? -9.122 0.555 7.299 1.00 63.97 106 ASP A C 1
ATOM 844 O O . ASP A 1 106 ? -9.694 0.015 8.249 1.00 63.97 106 ASP A O 1
ATOM 848 N N . LEU A 1 107 ? -9.355 1.844 7.011 1.00 68.06 107 LEU A N 1
ATOM 849 C CA . LEU A 1 107 ? -10.302 2.657 7.783 1.00 68.06 107 LEU A CA 1
ATOM 850 C C . LEU A 1 107 ? -11.736 2.463 7.277 1.00 68.06 107 LEU A C 1
ATOM 852 O O . LEU A 1 107 ? -12.198 3.148 6.364 1.00 68.06 107 LEU A O 1
ATOM 856 N N . GLY A 1 108 ? -12.470 1.572 7.936 1.00 72.12 108 GLY A N 1
ATOM 857 C CA . GLY A 1 108 ? -13.915 1.413 7.806 1.00 72.12 108 GLY A CA 1
ATOM 858 C C . GLY A 1 108 ? -14.695 1.958 9.008 1.00 72.12 108 GLY A C 1
ATOM 859 O O . GLY A 1 108 ? -14.136 2.354 10.029 1.00 72.12 108 GLY A O 1
ATOM 860 N N . LEU A 1 109 ? -16.031 1.917 8.921 1.00 75.31 109 LEU A N 1
ATOM 861 C CA . LEU A 1 109 ? -16.912 2.263 10.050 1.00 75.31 109 LEU A CA 1
ATOM 862 C C . LEU A 1 109 ? -16.618 1.421 11.303 1.00 75.31 109 LEU A C 1
ATOM 864 O O . LEU A 1 109 ? -16.782 1.907 12.415 1.00 75.31 109 LEU A O 1
ATOM 868 N N . ALA A 1 110 ? -16.135 0.187 11.128 1.00 75.69 110 ALA A N 1
ATOM 869 C CA . ALA A 1 110 ? -15.750 -0.702 12.223 1.00 75.69 110 ALA A CA 1
ATOM 870 C C . ALA A 1 110 ? -14.552 -0.191 13.047 1.00 75.69 110 ALA A C 1
ATOM 872 O O . ALA A 1 110 ? -14.352 -0.634 14.175 1.00 75.69 110 ALA A O 1
ATOM 873 N N . ASN A 1 111 ? -13.765 0.744 12.509 1.00 78.12 111 ASN A N 1
ATOM 874 C CA . ASN A 1 111 ? -12.644 1.369 13.205 1.00 78.12 111 ASN A CA 1
ATOM 875 C C . ASN A 1 111 ? -13.087 2.573 14.049 1.00 78.12 111 ASN A C 1
ATOM 877 O O . ASN A 1 111 ? -12.294 3.087 14.831 1.00 78.12 111 ASN A O 1
ATOM 881 N N . LEU A 1 112 ? -14.316 3.071 13.884 1.00 83.12 112 LEU A N 1
ATOM 882 C CA . LEU A 1 112 ? -14.791 4.282 14.550 1.00 83.12 112 LEU A CA 1
ATOM 883 C C . LEU A 1 112 ? -15.555 3.929 15.824 1.00 83.12 112 LEU A C 1
ATOM 885 O O . LEU A 1 112 ? -16.575 3.246 15.785 1.00 83.12 112 LEU A O 1
ATOM 889 N N . ILE A 1 113 ? -15.106 4.468 16.955 1.00 83.94 113 ILE A N 1
ATOM 890 C CA . ILE A 1 113 ? -15.912 4.506 18.175 1.00 83.94 113 ILE A CA 1
ATOM 891 C C . ILE A 1 113 ? -16.689 5.816 18.149 1.00 83.94 113 ILE A C 1
ATOM 893 O O . ILE A 1 113 ? -16.083 6.890 18.145 1.00 83.94 113 ILE A O 1
ATOM 897 N N . VAL A 1 114 ? -18.017 5.735 18.144 1.00 87.56 114 VAL A N 1
ATOM 898 C CA . VAL A 1 114 ? -18.912 6.897 18.236 1.00 87.56 114 VAL A CA 1
ATOM 899 C C . VAL A 1 114 ? -19.498 7.031 19.638 1.00 87.56 114 VAL A C 1
ATOM 901 O O . VAL A 1 114 ? -19.530 6.062 20.395 1.00 87.56 114 VAL A O 1
ATOM 904 N N . ARG A 1 115 ? -19.934 8.240 20.009 1.00 86.12 115 ARG A N 1
ATOM 905 C CA . ARG A 1 115 ? -20.464 8.508 21.353 1.00 86.12 115 ARG A CA 1
ATOM 906 C C . ARG A 1 115 ? -21.753 7.734 21.639 1.00 86.12 115 ARG A C 1
ATOM 908 O O . ARG A 1 115 ? -21.880 7.179 22.727 1.00 86.12 115 ARG A O 1
ATOM 915 N N . SER A 1 116 ? -22.701 7.728 20.704 1.00 88.06 116 SER A N 1
ATOM 916 C CA . SER A 1 116 ? -23.920 6.913 20.768 1.00 88.06 116 SER A CA 1
ATOM 917 C C . SER A 1 116 ? -24.494 6.664 19.368 1.00 88.06 116 SER A C 1
ATOM 919 O O . SER A 1 116 ? -23.954 7.145 18.372 1.00 88.06 116 SER A O 1
ATOM 921 N N . ALA A 1 117 ? -25.590 5.905 19.282 1.00 85.06 117 ALA A N 1
ATOM 922 C CA . ALA A 1 117 ? -26.310 5.698 18.025 1.00 85.06 117 ALA A CA 1
ATOM 923 C C . ALA A 1 117 ? -26.967 6.993 17.504 1.00 85.06 117 ALA A C 1
ATOM 925 O O . ALA A 1 117 ? -27.122 7.170 16.298 1.00 85.06 117 ALA A O 1
ATOM 926 N N . GLU A 1 118 ? -27.335 7.904 18.407 1.00 90.88 118 GLU A N 1
ATOM 927 C CA . GLU A 1 118 ? -27.924 9.210 18.100 1.00 90.88 118 GLU A CA 1
ATOM 928 C C . GLU A 1 118 ? -26.859 10.303 17.923 1.00 90.88 118 GLU A C 1
ATOM 930 O O . GLU A 1 118 ? -27.025 11.197 17.094 1.00 90.88 118 GLU A O 1
ATOM 935 N N . ASP A 1 119 ? -25.760 10.234 18.684 1.00 88.56 119 ASP A N 1
ATOM 936 C CA . ASP A 1 119 ? -24.605 11.128 18.584 1.00 88.56 119 ASP A CA 1
ATOM 937 C C . ASP A 1 119 ? -23.418 10.398 17.940 1.00 88.56 119 ASP A C 1
ATOM 939 O O . ASP A 1 119 ? -22.559 9.814 18.609 1.00 88.56 119 ASP A O 1
ATOM 943 N N . LEU A 1 120 ? -23.348 10.494 16.612 1.00 86.44 120 LEU A N 1
ATOM 944 C CA . LEU A 1 120 ? -22.298 9.892 15.787 1.00 86.44 120 LEU A CA 1
ATOM 945 C C . LEU A 1 120 ? -20.941 10.617 15.879 1.00 86.44 120 LEU A C 1
ATOM 947 O O . LEU A 1 120 ? -20.074 10.419 15.025 1.00 86.44 120 LEU A O 1
ATOM 951 N N . THR A 1 121 ? -20.722 11.460 16.894 1.00 87.69 121 THR A N 1
ATOM 952 C CA . THR A 1 121 ? -19.404 12.047 17.152 1.00 87.69 121 THR A CA 1
ATOM 953 C C . THR A 1 121 ? -18.379 10.936 17.360 1.00 87.69 121 THR A C 1
ATOM 955 O O . THR A 1 121 ? -18.485 10.162 18.311 1.00 87.69 121 THR A O 1
ATOM 958 N N . VAL A 1 122 ? -17.354 10.893 16.506 1.00 84.38 122 VAL A N 1
ATOM 959 C CA . VAL A 1 122 ? -16.217 9.977 16.656 1.00 84.38 122 VAL A CA 1
ATOM 960 C C . VAL A 1 122 ? -15.431 10.363 17.912 1.00 84.38 122 VAL A C 1
ATOM 962 O O . VAL A 1 122 ? -14.876 11.458 17.997 1.00 84.38 122 VAL A O 1
ATOM 965 N N . VAL A 1 123 ? -15.390 9.464 18.893 1.00 88.94 123 VAL A N 1
ATOM 966 C CA . VAL A 1 123 ? -14.635 9.606 20.149 1.00 88.94 123 VAL A CA 1
ATOM 967 C C . VAL A 1 123 ? -13.361 8.763 20.169 1.00 88.94 123 VAL A C 1
ATOM 969 O O . VAL A 1 123 ? -12.510 8.965 21.032 1.00 88.94 123 VAL A O 1
ATOM 972 N N . GLY A 1 124 ? -13.206 7.839 19.220 1.00 82.56 124 GLY A N 1
ATOM 973 C CA . GLY A 1 124 ? -12.020 7.001 19.112 1.00 82.56 124 GLY A CA 1
ATOM 974 C C . GLY A 1 124 ? -11.853 6.380 17.731 1.00 82.56 124 GLY A C 1
ATOM 975 O O . GLY A 1 124 ? -12.814 6.222 16.981 1.00 82.56 124 GLY A O 1
ATOM 976 N N . LEU A 1 125 ? -10.608 6.026 17.427 1.00 80.94 125 LEU A N 1
ATOM 977 C CA . LEU A 1 125 ? -10.206 5.244 16.264 1.00 80.94 125 LEU A CA 1
ATOM 978 C C . LEU A 1 125 ? -9.523 3.972 16.773 1.00 80.94 125 LEU A C 1
ATOM 980 O O . LEU A 1 125 ? -8.571 4.060 17.548 1.00 80.94 125 LEU A O 1
ATOM 984 N N . VAL A 1 126 ? -10.013 2.809 16.357 1.00 75.44 126 VAL A N 1
ATOM 985 C CA . VAL A 1 126 ? -9.391 1.508 16.597 1.00 75.44 126 VAL A CA 1
ATOM 986 C C . VAL A 1 126 ? -8.758 1.059 15.297 1.00 75.44 126 VAL A C 1
ATOM 988 O O . VAL A 1 126 ? -9.444 0.714 14.336 1.00 75.44 126 VAL A O 1
ATOM 991 N N . ASP A 1 127 ? -7.435 1.072 15.274 1.00 69.25 127 ASP A N 1
ATOM 992 C CA . ASP A 1 127 ? -6.683 0.550 14.149 1.00 69.25 127 ASP A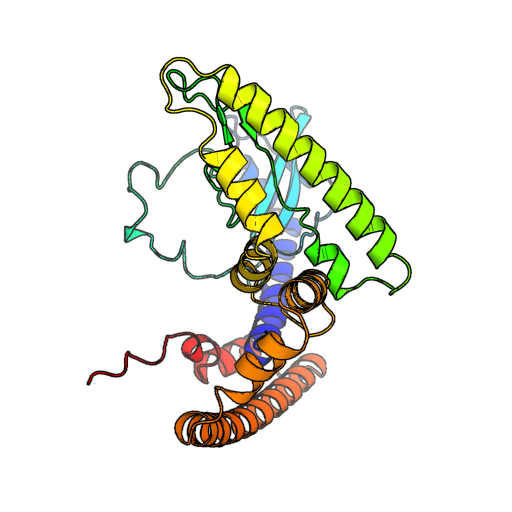 CA 1
ATOM 993 C C . ASP A 1 127 ? -6.512 -0.965 14.305 1.00 69.25 127 ASP A C 1
ATOM 995 O O . ASP A 1 127 ? -5.795 -1.443 15.188 1.00 69.25 127 ASP A O 1
ATOM 999 N N . LEU A 1 128 ? -7.252 -1.736 13.508 1.00 64.38 128 LEU A N 1
ATOM 1000 C CA . LEU A 1 128 ? -7.280 -3.197 13.585 1.00 64.38 128 LEU A CA 1
ATOM 1001 C C . LEU A 1 128 ? -6.212 -3.819 12.666 1.00 64.38 128 LEU A C 1
ATOM 1003 O O . LEU A 1 128 ? -6.509 -4.760 11.934 1.00 64.38 128 LEU A O 1
ATOM 1007 N N . GLU A 1 129 ? -4.965 -3.340 12.708 1.00 60.41 129 GLU A N 1
ATOM 1008 C CA . GLU A 1 129 ? -3.877 -3.903 11.883 1.00 60.41 129 GLU A CA 1
ATOM 1009 C C . GLU A 1 129 ? -3.436 -5.309 12.350 1.00 60.41 129 GLU A C 1
ATOM 1011 O O . GLU A 1 129 ? -2.946 -6.124 11.565 1.00 60.41 129 GLU A O 1
ATOM 1016 N N . TYR A 1 130 ? -3.627 -5.653 13.630 1.00 53.03 130 TYR A N 1
ATOM 1017 C CA . TYR A 1 130 ? -3.112 -6.908 14.194 1.00 53.03 130 TYR A CA 1
ATOM 1018 C C . TYR A 1 130 ? -4.092 -8.075 14.027 1.00 53.03 130 TYR A C 1
ATOM 1020 O O . TYR A 1 130 ? -4.867 -8.412 14.927 1.00 53.03 130 TYR A O 1
ATOM 1028 N N . ARG A 1 131 ? -4.033 -8.743 12.870 1.00 54.72 131 ARG A N 1
ATOM 1029 C CA . ARG A 1 131 ? -4.763 -9.995 12.600 1.00 54.72 131 ARG A CA 1
ATOM 1030 C C . ARG A 1 131 ? -3.839 -11.207 12.757 1.00 54.72 131 ARG A C 1
ATOM 1032 O O . ARG A 1 131 ? -2.658 -11.135 12.445 1.00 54.72 131 ARG A O 1
ATOM 1039 N N . LEU A 1 132 ? -4.386 -12.347 13.203 1.00 51.97 132 LEU A N 1
ATOM 1040 C CA . LEU A 1 132 ? -3.622 -13.589 13.431 1.00 51.97 132 LEU A CA 1
ATOM 1041 C C . LEU A 1 132 ? -2.790 -14.061 12.251 1.00 51.97 132 LEU A C 1
ATOM 1043 O O . LEU A 1 132 ? -1.854 -14.816 12.451 1.00 51.97 132 LEU A O 1
ATOM 1047 N N . ASN A 1 133 ? -3.137 -13.666 11.037 1.00 53.06 133 ASN A N 1
ATOM 1048 C CA . ASN A 1 133 ? -2.462 -14.205 9.878 1.00 53.06 133 ASN A CA 1
ATOM 1049 C C . ASN A 1 133 ? -1.142 -13.470 9.572 1.00 53.06 133 ASN A C 1
ATOM 1051 O O . ASN A 1 133 ? -0.301 -14.056 8.907 1.00 53.06 133 ASN A O 1
ATOM 1055 N N . ASN A 1 134 ? -0.909 -12.251 10.098 1.00 54.81 134 ASN A N 1
ATOM 1056 C CA . ASN A 1 134 ? 0.421 -11.607 10.027 1.00 54.81 134 ASN A CA 1
ATOM 1057 C C . ASN A 1 134 ? 1.481 -12.450 10.744 1.00 54.81 134 ASN A C 1
ATOM 1059 O O . ASN A 1 134 ? 2.652 -12.420 10.390 1.00 54.81 134 ASN A O 1
ATOM 1063 N N . TYR A 1 135 ? 1.051 -13.174 11.775 1.00 54.16 135 TYR A N 1
ATOM 1064 C CA . TYR A 1 135 ? 1.879 -14.115 12.510 1.00 54.16 135 TYR A CA 1
ATOM 1065 C C . TYR A 1 135 ? 2.127 -15.369 11.658 1.00 54.16 135 TYR A C 1
ATOM 1067 O O . TYR A 1 135 ? 3.248 -15.785 11.425 1.00 54.16 135 TYR A O 1
ATOM 1075 N N . ASP A 1 136 ? 1.074 -15.935 11.101 1.00 54.75 136 ASP A N 1
ATOM 1076 C CA . ASP A 1 136 ? 1.096 -17.244 10.460 1.00 54.75 136 ASP A CA 1
ATOM 1077 C C . ASP A 1 136 ? 2.043 -17.412 9.251 1.00 54.75 136 ASP A C 1
ATOM 1079 O O . ASP A 1 136 ? 2.653 -18.462 9.094 1.00 54.75 136 ASP A O 1
ATOM 1083 N N . THR A 1 137 ? 2.235 -16.391 8.408 1.00 56.66 137 THR A N 1
ATOM 1084 C CA . THR A 1 137 ? 3.094 -16.532 7.212 1.00 56.66 137 THR A CA 1
ATOM 1085 C C . THR A 1 137 ? 4.596 -16.533 7.504 1.00 56.66 137 THR A C 1
ATOM 1087 O O . THR A 1 137 ? 5.377 -16.824 6.603 1.00 56.66 137 THR A O 1
ATOM 1090 N N . PHE A 1 138 ? 5.017 -16.182 8.722 1.00 58.91 138 PHE A N 1
ATOM 1091 C CA . PHE A 1 138 ? 6.433 -15.986 9.066 1.00 58.91 138 PHE A CA 1
ATOM 1092 C C . PHE A 1 138 ? 6.876 -16.694 10.346 1.00 58.91 138 PHE A C 1
ATOM 1094 O O . PHE A 1 138 ? 8.027 -16.539 10.750 1.00 58.91 138 PHE A O 1
ATOM 1101 N N . LEU A 1 139 ? 5.980 -17.405 11.025 1.00 62.81 139 LEU A N 1
ATOM 1102 C CA . LEU A 1 139 ? 6.271 -17.941 12.345 1.00 62.81 139 LEU A CA 1
ATOM 1103 C C . LEU A 1 139 ? 6.779 -19.370 12.336 1.00 62.81 139 LEU A C 1
ATOM 1105 O O . LEU A 1 139 ? 6.320 -20.214 11.571 1.00 62.81 139 LEU A O 1
ATOM 1109 N N . ASP A 1 140 ? 7.654 -19.635 13.301 1.00 71.94 140 ASP A N 1
ATOM 1110 C CA . ASP A 1 140 ? 8.101 -20.978 13.622 1.00 71.94 140 ASP A CA 1
ATOM 1111 C C . ASP A 1 140 ? 6.924 -21.842 14.089 1.00 71.94 140 ASP A C 1
ATOM 1113 O O . ASP A 1 140 ? 6.050 -21.399 14.848 1.00 71.94 140 ASP A O 1
ATOM 1117 N N . GLU A 1 141 ? 6.952 -23.121 13.708 1.00 74.19 141 GLU A N 1
ATOM 1118 C CA . GLU A 1 141 ? 5.956 -24.128 14.095 1.00 74.19 141 GLU A CA 1
ATOM 1119 C C . GLU A 1 141 ? 5.731 -24.194 15.622 1.00 74.19 141 GLU A C 1
ATOM 1121 O O . GLU A 1 141 ? 4.643 -24.545 16.084 1.00 74.19 141 GLU A O 1
ATOM 1126 N N . GLU A 1 142 ? 6.726 -23.801 16.426 1.00 79.94 142 GLU A N 1
ATOM 1127 C CA . GLU A 1 142 ? 6.656 -23.762 17.891 1.00 79.94 142 GLU A CA 1
ATOM 1128 C C . GLU A 1 142 ? 5.800 -22.611 18.460 1.00 79.94 142 GLU A C 1
ATOM 1130 O O . GLU A 1 142 ? 5.267 -22.720 19.573 1.00 79.94 142 GLU A O 1
ATOM 1135 N N . GLU A 1 143 ? 5.656 -21.494 17.740 1.00 81.44 143 GLU A N 1
ATOM 1136 C CA . GLU A 1 143 ? 4.873 -20.337 18.200 1.00 81.44 143 GLU A CA 1
ATOM 1137 C C . GLU A 1 143 ? 3.385 -20.455 17.855 1.00 81.44 143 GLU A C 1
ATOM 1139 O O . GLU A 1 143 ? 2.529 -19.966 18.608 1.00 81.44 143 GLU A O 1
ATOM 1144 N N . ILE A 1 144 ? 3.069 -21.158 16.763 1.00 80.12 144 ILE A N 1
ATOM 1145 C CA . ILE A 1 144 ? 1.708 -21.329 16.239 1.00 80.12 144 ILE A CA 1
ATOM 1146 C C . ILE A 1 144 ? 0.719 -21.797 17.329 1.00 80.12 144 ILE A C 1
ATOM 1148 O O . ILE A 1 144 ? -0.329 -21.157 17.486 1.00 80.12 144 ILE A O 1
ATOM 1152 N N . PRO A 1 145 ? 1.014 -22.823 18.161 1.00 84.69 145 PRO A N 1
ATOM 1153 C CA . PRO A 1 145 ? 0.083 -23.276 19.195 1.00 84.69 145 PRO A CA 1
ATOM 1154 C C . PRO A 1 145 ? -0.213 -22.211 20.257 1.00 84.69 145 PRO A C 1
ATOM 1156 O O . PRO A 1 145 ? -1.359 -22.069 20.688 1.00 84.69 145 PRO A O 1
ATOM 1159 N N . LYS A 1 146 ? 0.798 -21.431 20.669 1.00 86.50 146 LYS A N 1
ATOM 1160 C CA . LYS A 1 146 ? 0.642 -20.379 21.693 1.00 86.50 146 LYS A CA 1
ATOM 1161 C C . LYS A 1 146 ? -0.251 -19.253 21.182 1.00 86.50 146 LYS A C 1
ATOM 1163 O O . LYS A 1 146 ? -1.088 -18.730 21.923 1.00 86.50 146 LYS A O 1
ATOM 1168 N N . ILE A 1 147 ? -0.092 -18.886 19.915 1.00 81.56 147 ILE A N 1
ATOM 1169 C CA . ILE A 1 147 ? -0.881 -17.831 19.276 1.00 81.56 147 ILE A CA 1
ATOM 1170 C C . ILE A 1 147 ? -2.305 -18.293 19.023 1.00 81.56 147 ILE A C 1
ATOM 1172 O O . ILE A 1 147 ? -3.236 -17.554 19.347 1.00 81.56 147 ILE A O 1
ATOM 1176 N N . LEU A 1 148 ? -2.490 -19.520 18.530 1.00 85.25 148 LEU A N 1
ATOM 1177 C CA . LEU A 1 148 ? -3.816 -20.107 18.385 1.00 85.25 148 LEU A CA 1
ATOM 1178 C C . LEU A 1 148 ? -4.540 -20.144 19.735 1.00 85.25 148 LEU A C 1
ATOM 1180 O O . LEU A 1 148 ? -5.673 -19.677 19.833 1.00 85.25 148 LEU A O 1
ATOM 1184 N N . GLN A 1 149 ? -3.878 -20.611 20.796 1.00 90.25 149 GLN A N 1
ATOM 1185 C CA . GLN A 1 149 ? -4.460 -20.632 22.139 1.00 90.25 149 GLN A CA 1
ATOM 1186 C C . GLN A 1 149 ? -4.842 -19.224 22.615 1.00 90.25 149 GLN A C 1
ATOM 1188 O O . GLN A 1 149 ? -5.942 -19.016 23.131 1.00 90.25 149 GLN A O 1
ATOM 1193 N N . ARG A 1 150 ? -3.956 -18.237 22.428 1.00 88.62 150 ARG A N 1
ATOM 1194 C CA . ARG A 1 150 ? -4.237 -16.836 22.772 1.00 88.62 150 ARG A CA 1
ATOM 1195 C C . ARG A 1 150 ? -5.429 -16.299 21.989 1.00 88.62 150 ARG A C 1
ATOM 1197 O O . ARG A 1 150 ? -6.251 -15.584 22.558 1.00 88.62 150 ARG A O 1
ATOM 1204 N N . TYR A 1 151 ? -5.522 -16.620 20.706 1.00 86.06 151 TYR A N 1
ATOM 1205 C CA . TYR A 1 151 ? -6.627 -16.181 19.875 1.00 86.06 151 TYR A CA 1
ATOM 1206 C C . TYR A 1 151 ? -7.947 -16.786 20.294 1.00 86.06 151 TYR A C 1
ATOM 1208 O O . TYR A 1 151 ? -8.891 -16.031 20.480 1.00 86.06 151 TYR A O 1
ATOM 1216 N N . LEU A 1 152 ? -8.007 -18.104 20.481 1.00 89.62 152 LEU A N 1
ATOM 1217 C CA . LEU A 1 152 ? -9.230 -18.777 20.910 1.00 89.62 152 LEU A CA 1
ATOM 1218 C C . LEU A 1 152 ? -9.702 -18.225 22.259 1.00 89.62 152 LEU A C 1
ATOM 1220 O O . LEU A 1 152 ? -10.870 -17.885 22.404 1.00 89.62 152 LEU A O 1
ATOM 1224 N N . ARG A 1 153 ? -8.777 -17.979 23.196 1.00 92.69 153 ARG A N 1
ATOM 1225 C CA . ARG A 1 153 ? -9.097 -17.300 24.459 1.00 92.69 153 ARG A CA 1
ATOM 1226 C C . ARG A 1 153 ? -9.688 -15.903 24.240 1.00 92.69 153 ARG A C 1
ATOM 1228 O O . ARG A 1 153 ? -10.657 -15.530 24.891 1.00 92.69 153 ARG A O 1
ATOM 1235 N N . ASN A 1 154 ? -9.099 -15.110 23.347 1.00 89.81 154 ASN A N 1
ATOM 1236 C CA . ASN A 1 154 ? -9.598 -13.769 23.046 1.00 89.81 154 ASN A CA 1
ATOM 1237 C C . ASN A 1 154 ? -10.938 -13.806 22.288 1.00 89.81 154 ASN A C 1
ATOM 1239 O O . ASN A 1 154 ? -11.772 -12.931 22.499 1.00 89.81 154 ASN A O 1
ATOM 1243 N N . LEU A 1 155 ? -11.158 -14.808 21.435 1.00 89.25 155 LEU A N 1
ATOM 1244 C CA . LEU A 1 155 ? -12.420 -15.046 20.739 1.00 89.25 155 LEU A CA 1
ATOM 1245 C C . LEU A 1 155 ? -13.526 -15.418 21.733 1.00 89.25 155 LEU A C 1
ATOM 1247 O O . LEU A 1 155 ? -14.634 -14.903 21.628 1.00 89.25 155 LEU A O 1
ATOM 1251 N N . ASP A 1 156 ? -13.220 -16.243 22.734 1.00 93.69 156 ASP A N 1
ATOM 1252 C CA . ASP A 1 156 ? -14.137 -16.563 23.833 1.00 93.69 156 ASP A CA 1
ATOM 1253 C C . ASP A 1 156 ? -14.521 -15.325 24.646 1.00 93.69 156 ASP A C 1
ATOM 1255 O O . ASP A 1 156 ? -15.702 -15.105 24.933 1.00 93.69 156 ASP A O 1
ATOM 1259 N N . MET A 1 157 ? -13.541 -14.472 24.961 1.00 92.75 157 MET A N 1
ATOM 1260 C CA . MET A 1 157 ? -13.806 -13.185 25.606 1.00 92.75 157 MET A CA 1
ATOM 1261 C C . MET A 1 157 ? -14.680 -12.287 24.725 1.00 92.75 157 MET A C 1
ATOM 1263 O O . MET A 1 157 ? -15.641 -11.707 25.218 1.00 92.75 157 MET A O 1
ATOM 1267 N N . PHE A 1 158 ? -14.380 -12.197 23.427 1.00 89.62 158 PHE A N 1
ATOM 1268 C CA . PHE A 1 158 ? -15.151 -11.393 22.481 1.00 89.62 158 PHE A CA 1
ATOM 1269 C C . PHE A 1 158 ? -16.606 -11.857 22.392 1.00 89.62 158 PHE A C 1
ATOM 1271 O O . PHE A 1 158 ? -17.501 -11.025 22.492 1.00 89.62 158 PHE A O 1
ATOM 1278 N N . LYS A 1 159 ? -16.853 -13.170 22.270 1.00 90.12 159 LYS A N 1
ATOM 1279 C CA . LYS A 1 159 ? -18.212 -13.736 22.279 1.00 90.12 159 LYS A CA 1
ATOM 1280 C C . LYS A 1 159 ? -18.954 -13.358 23.562 1.00 90.12 159 LYS A C 1
ATOM 1282 O O . LYS A 1 159 ? -20.071 -12.871 23.473 1.00 90.12 159 LYS A O 1
ATOM 1287 N N . THR A 1 160 ? -18.317 -13.522 24.724 1.00 93.06 160 THR A N 1
ATOM 1288 C CA . THR A 1 160 ? -18.912 -13.175 26.029 1.00 93.06 160 THR A CA 1
ATOM 1289 C C . THR A 1 160 ? -19.290 -11.695 26.109 1.00 93.06 160 THR A C 1
ATOM 1291 O O . THR A 1 160 ? -20.424 -11.363 26.435 1.00 93.06 160 THR A O 1
ATOM 1294 N N . VAL A 1 161 ? -18.364 -10.793 25.771 1.00 91.69 161 VAL A N 1
ATOM 1295 C CA . VAL A 1 161 ? -18.624 -9.344 25.808 1.00 91.69 161 VAL A CA 1
ATOM 1296 C C . VAL A 1 161 ? -19.713 -8.962 24.811 1.00 91.69 16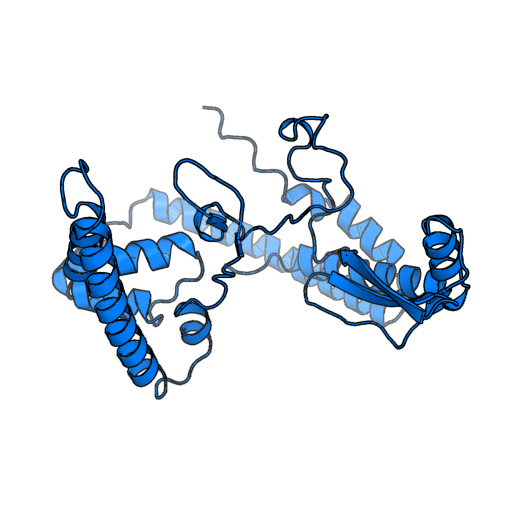1 VAL A C 1
ATOM 1298 O O . VAL A 1 161 ? -20.607 -8.196 25.152 1.00 91.69 161 VAL A O 1
ATOM 1301 N N . LEU A 1 162 ? -19.674 -9.515 23.598 1.00 87.12 162 LEU A N 1
ATOM 1302 C CA . LEU A 1 162 ? -20.680 -9.250 22.575 1.00 87.12 162 LEU A CA 1
ATOM 1303 C C . LEU A 1 162 ? -22.084 -9.633 23.057 1.00 87.12 162 LEU A C 1
ATOM 1305 O O . LEU A 1 162 ? -23.017 -8.864 22.871 1.00 87.12 162 LEU A O 1
ATOM 1309 N N . GLU A 1 163 ? -22.230 -10.777 23.724 1.00 89.94 163 GLU A N 1
ATOM 1310 C CA . GLU A 1 163 ? -23.504 -11.186 24.318 1.00 89.94 163 GLU A CA 1
ATOM 1311 C C . GLU A 1 163 ? -23.986 -10.263 25.431 1.00 89.94 163 GLU A C 1
ATOM 1313 O O . GLU A 1 163 ? -25.178 -9.965 25.512 1.00 89.94 163 GLU A O 1
ATOM 1318 N N . GLU A 1 164 ? -23.076 -9.837 26.306 1.00 90.44 164 GLU A N 1
ATOM 1319 C CA . GLU A 1 164 ? -23.402 -8.895 27.373 1.00 90.44 164 GLU A CA 1
ATOM 1320 C C . GLU A 1 164 ? -23.869 -7.551 26.809 1.00 90.44 164 GLU A C 1
ATOM 1322 O O . GLU A 1 164 ? -24.828 -6.976 27.325 1.00 90.44 164 GLU A O 1
ATOM 1327 N N . GLU A 1 165 ? -23.219 -7.059 25.753 1.00 87.62 165 GLU A N 1
ATOM 1328 C CA . GLU A 1 165 ? -23.613 -5.827 25.071 1.00 87.62 165 GLU A CA 1
ATOM 1329 C C . GLU A 1 165 ? -24.947 -5.991 24.337 1.00 87.62 165 GLU A C 1
ATOM 1331 O O . GLU A 1 165 ? -25.844 -5.170 24.518 1.00 87.62 165 GLU A O 1
ATOM 1336 N N . GLU A 1 166 ? -25.143 -7.078 23.584 1.00 85.81 166 GLU A N 1
ATOM 1337 C CA . GLU A 1 166 ? -26.421 -7.367 22.921 1.00 85.81 166 GLU A CA 1
ATOM 1338 C C . GLU A 1 166 ? -27.579 -7.471 23.926 1.00 85.81 166 GLU A C 1
ATOM 1340 O O . GLU A 1 166 ? -28.683 -7.007 23.646 1.00 85.81 166 GLU A O 1
ATOM 1345 N N . ALA A 1 167 ? -27.338 -8.018 25.123 1.00 86.50 167 ALA A N 1
ATOM 1346 C CA . ALA A 1 167 ? -28.338 -8.088 26.189 1.00 86.50 167 ALA A CA 1
ATOM 1347 C C . ALA A 1 167 ? -28.700 -6.715 26.790 1.00 86.50 167 ALA A C 1
ATOM 1349 O O . ALA A 1 167 ? -29.766 -6.576 27.395 1.00 86.50 167 ALA A O 1
ATOM 1350 N N . ARG A 1 168 ? -27.836 -5.702 26.648 1.00 86.12 168 ARG A N 1
ATOM 1351 C CA . ARG A 1 168 ? -28.076 -4.337 27.146 1.00 86.12 168 ARG A CA 1
ATOM 1352 C C . ARG A 1 168 ? -28.882 -3.480 26.171 1.00 86.12 168 ARG A C 1
ATOM 1354 O O . ARG A 1 168 ? -29.445 -2.478 26.610 1.00 86.12 168 ARG A O 1
ATOM 1361 N N . ILE A 1 169 ? -28.957 -3.845 24.887 1.00 80.94 169 ILE A N 1
ATOM 1362 C CA . ILE A 1 169 ? -29.626 -3.045 23.851 1.00 80.94 169 ILE A CA 1
ATOM 1363 C C . ILE A 1 169 ? -31.154 -3.232 23.934 1.00 80.94 169 ILE A C 1
ATOM 1365 O O . ILE A 1 169 ? -31.666 -4.316 23.641 1.00 80.94 169 ILE A O 1
ATOM 1369 N N . PRO A 1 170 ? -31.933 -2.192 24.293 1.00 76.75 170 PRO A N 1
ATOM 1370 C CA . PRO A 1 170 ? -33.386 -2.303 24.366 1.00 76.75 170 PRO A CA 1
ATOM 1371 C C . PRO A 1 170 ? -34.004 -2.416 22.966 1.00 76.75 170 PRO A C 1
ATOM 1373 O O . PRO A 1 170 ? -33.719 -1.611 22.084 1.00 76.75 170 PRO A O 1
ATOM 1376 N N . GLY A 1 171 ? -34.918 -3.370 22.773 1.00 71.94 171 GLY A N 1
ATOM 1377 C CA . GLY A 1 171 ? -35.771 -3.430 21.579 1.00 71.94 171 GLY A CA 1
ATOM 1378 C C . GLY A 1 171 ? -35.161 -4.073 20.327 1.00 71.94 171 GLY A C 1
ATOM 1379 O O . GLY A 1 171 ? -35.851 -4.127 19.310 1.00 71.94 171 GLY A O 1
ATOM 1380 N N . GLN A 1 172 ? -33.932 -4.601 20.376 1.00 64.69 172 GLN A N 1
ATOM 1381 C CA . GLN A 1 172 ? -33.412 -5.466 19.309 1.00 64.69 172 GLN A CA 1
ATOM 1382 C C . GLN A 1 172 ? -33.859 -6.929 19.502 1.00 64.69 172 GLN A C 1
ATOM 1384 O O . GLN A 1 172 ? -33.911 -7.407 20.640 1.00 64.69 172 GLN A O 1
ATOM 1389 N N . PRO A 1 173 ? -34.180 -7.668 18.419 1.00 60.34 173 PRO A N 1
ATOM 1390 C CA . PRO A 1 173 ? -34.342 -9.114 18.500 1.00 60.34 173 PRO A CA 1
ATOM 1391 C C . PRO A 1 173 ? -33.005 -9.722 18.944 1.00 60.34 173 PRO A C 1
ATOM 1393 O O . PRO A 1 173 ? -31.974 -9.519 18.315 1.00 60.34 173 PRO A O 1
ATOM 1396 N N . GLY A 1 174 ? -33.015 -10.371 20.109 1.00 63.88 174 GLY A N 1
ATOM 1397 C CA . GLY A 1 174 ? -31.803 -10.665 20.868 1.00 63.88 174 GLY A CA 1
ATOM 1398 C C . GLY A 1 174 ? -30.759 -11.520 20.142 1.00 63.88 174 GLY A C 1
ATOM 1399 O O . GLY A 1 174 ? -31.087 -12.485 19.453 1.00 63.88 174 GLY A O 1
ATOM 1400 N N . MET A 1 175 ? -29.492 -11.215 20.430 1.00 67.69 175 MET A N 1
ATOM 1401 C CA . MET A 1 175 ? -28.323 -12.077 20.211 1.00 67.69 175 MET A CA 1
ATOM 1402 C C . MET A 1 175 ? -28.079 -12.545 18.765 1.00 67.69 175 MET A C 1
ATOM 1404 O O . MET A 1 175 ? -27.631 -13.673 18.548 1.00 67.69 175 MET A O 1
ATOM 1408 N N . GLU A 1 176 ? -28.392 -11.737 17.752 1.00 77.56 176 GLU A N 1
ATOM 1409 C CA . GLU A 1 176 ? -28.195 -12.150 16.355 1.00 77.56 176 GLU A CA 1
ATOM 1410 C C . GLU A 1 176 ? -26.711 -12.278 15.987 1.00 77.56 176 GLU A C 1
ATOM 1412 O O . GLU A 1 176 ? -26.312 -13.261 15.353 1.00 77.56 176 GLU A O 1
ATOM 1417 N N . VAL A 1 177 ? -25.871 -11.335 16.421 1.00 83.69 177 VAL A N 1
ATOM 1418 C CA . VAL A 1 177 ? -24.456 -11.301 16.042 1.00 83.69 177 VAL A CA 1
ATOM 1419 C C . VAL A 1 177 ? -23.666 -12.325 16.845 1.00 83.69 177 VAL A C 1
ATOM 1421 O O . VAL A 1 177 ? -22.894 -13.081 16.257 1.00 83.69 177 VAL A O 1
ATOM 1424 N N . SER A 1 178 ? -23.872 -12.436 18.162 1.00 87.38 178 SER A N 1
ATOM 1425 C CA . SER A 1 178 ? -23.171 -13.454 18.966 1.00 87.38 178 SER A CA 1
ATOM 1426 C C . SER A 1 178 ? -23.481 -14.883 18.516 1.00 87.38 178 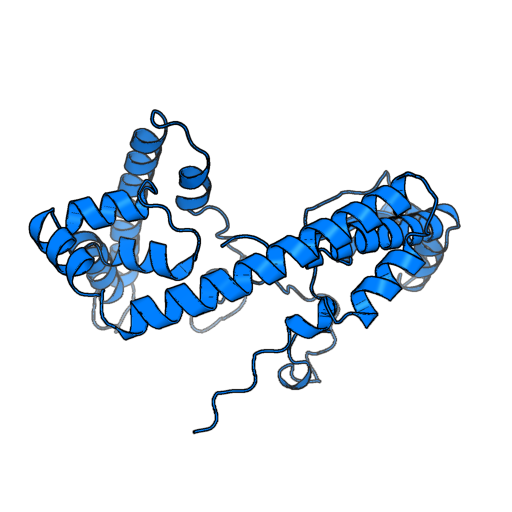SER A C 1
ATOM 1428 O O . SER A 1 178 ? -22.574 -15.720 18.448 1.00 87.38 178 SER A O 1
ATOM 1430 N N . ARG A 1 179 ? -24.737 -15.178 18.149 1.00 88.56 179 ARG A N 1
ATOM 1431 C CA . ARG A 1 179 ? -25.119 -16.476 17.568 1.00 88.56 179 ARG A CA 1
ATOM 1432 C C . ARG A 1 179 ? -24.436 -16.717 16.233 1.00 88.56 179 ARG A C 1
ATOM 1434 O O . ARG A 1 179 ? -23.940 -17.820 16.009 1.00 88.56 179 ARG A O 1
ATOM 1441 N N . LEU A 1 180 ? -24.371 -15.700 15.374 1.00 87.81 180 LEU A N 1
ATOM 1442 C CA . LEU A 1 180 ? -23.673 -15.799 14.096 1.00 87.81 180 LEU A CA 1
ATOM 1443 C C . LEU A 1 180 ? -22.176 -16.066 14.295 1.00 87.81 180 LEU A C 1
ATOM 1445 O O . LEU A 1 180 ? -21.620 -16.931 13.622 1.00 87.81 180 LEU A O 1
ATOM 1449 N N . VAL A 1 181 ? -21.535 -15.387 15.252 1.00 87.75 181 VAL A N 1
ATOM 1450 C CA . VAL A 1 181 ? -20.118 -15.600 15.584 1.00 87.75 181 VAL A CA 1
ATOM 1451 C C . VAL A 1 181 ? -19.887 -17.033 16.064 1.00 87.75 181 VAL A C 1
ATOM 1453 O O . VAL A 1 181 ? -19.002 -17.704 15.534 1.00 87.75 181 VAL A O 1
ATOM 1456 N N . ARG A 1 182 ? -20.707 -17.550 16.988 1.00 91.25 182 ARG A N 1
ATOM 1457 C CA . ARG A 1 182 ? -20.611 -18.956 17.424 1.00 91.25 182 ARG A CA 1
ATOM 1458 C C . ARG A 1 182 ? -20.797 -19.936 16.282 1.00 91.25 182 ARG A C 1
ATOM 1460 O O . ARG A 1 182 ? -19.967 -20.818 16.093 1.00 91.25 182 ARG A O 1
ATOM 1467 N N . HIS A 1 183 ? -21.849 -19.747 15.491 1.00 91.31 183 HIS A N 1
ATOM 1468 C CA . HIS A 1 183 ? -22.099 -20.592 14.335 1.00 91.31 183 HIS A CA 1
ATOM 1469 C C . HIS A 1 183 ? -20.909 -20.569 13.368 1.00 91.31 183 HIS A C 1
ATOM 1471 O O . HIS A 1 183 ? -20.536 -21.605 12.816 1.00 91.31 183 HIS A O 1
ATOM 1477 N N . SER A 1 184 ? -20.276 -19.407 13.185 1.00 90.88 184 SER A N 1
ATOM 1478 C CA . SER A 1 184 ? -19.116 -19.279 12.305 1.00 90.88 184 SER A CA 1
ATOM 1479 C C . SER A 1 184 ? -17.885 -20.037 12.803 1.00 90.88 184 SER A C 1
ATOM 1481 O O . SER A 1 184 ? -17.132 -20.588 12.000 1.00 90.88 184 SER A O 1
ATOM 1483 N N . GLU A 1 185 ? -17.702 -20.118 14.119 1.00 89.56 185 GLU A N 1
ATOM 1484 C CA . GLU A 1 185 ? -16.642 -20.903 14.742 1.00 89.56 185 GLU A CA 1
ATOM 1485 C C . GLU A 1 185 ? -16.921 -22.405 14.663 1.00 89.56 185 GLU A C 1
ATOM 1487 O O . GLU A 1 185 ? -16.056 -23.176 14.244 1.00 89.56 185 GLU A O 1
ATOM 1492 N N . GLU A 1 186 ? -18.138 -22.818 15.020 1.00 90.06 186 GLU A N 1
ATOM 1493 C CA . GLU A 1 186 ? -18.564 -24.220 15.036 1.00 90.06 186 GLU A CA 1
ATOM 1494 C C . GLU A 1 186 ? -18.547 -24.842 13.636 1.00 90.06 186 GLU A C 1
ATOM 1496 O O . GLU A 1 186 ? -18.063 -25.959 13.456 1.00 90.06 186 GLU A O 1
ATOM 1501 N N . SER A 1 187 ? -19.030 -24.104 12.633 1.00 89.19 187 SER A N 1
ATOM 1502 C CA . SER A 1 187 ? -19.027 -24.538 11.229 1.00 89.19 187 SER A CA 1
ATOM 1503 C C . SER A 1 187 ? -17.652 -24.441 10.562 1.00 89.19 187 SER A C 1
ATOM 1505 O O . SER A 1 187 ? -17.457 -24.975 9.471 1.00 89.19 187 SER A O 1
ATOM 1507 N N . GLY A 1 188 ? -16.707 -23.725 11.178 1.00 88.81 188 GLY A N 1
ATOM 1508 C CA . GLY A 1 188 ? -15.429 -23.362 10.573 1.00 88.81 188 GLY A CA 1
ATOM 1509 C C . GLY A 1 188 ? -15.523 -22.283 9.486 1.00 88.81 188 GLY A C 1
ATOM 1510 O O . GLY A 1 188 ? -14.499 -21.943 8.891 1.00 88.81 188 GLY A O 1
ATOM 1511 N N . SER A 1 189 ? -16.703 -21.701 9.233 1.00 89.75 189 SER A N 1
ATOM 1512 C CA . SER A 1 189 ? -16.867 -20.649 8.222 1.00 89.75 189 SER A CA 1
ATOM 1513 C C . SER A 1 189 ? -16.037 -19.407 8.534 1.00 89.75 189 SER A C 1
ATOM 1515 O O . SER A 1 189 ? -15.553 -18.761 7.608 1.00 89.75 189 SER A O 1
ATOM 1517 N N . MET A 1 190 ? -15.769 -19.108 9.810 1.00 87.31 190 MET A N 1
ATOM 1518 C CA . MET A 1 190 ? -14.860 -18.023 10.190 1.00 87.31 190 MET A CA 1
ATOM 1519 C C . MET A 1 190 ? -13.461 -18.196 9.583 1.00 87.31 190 MET A C 1
ATOM 1521 O O . MET A 1 190 ? -12.841 -17.215 9.174 1.00 87.31 190 MET A O 1
ATOM 1525 N N . TRP A 1 191 ? -12.971 -19.436 9.482 1.00 87.44 191 TRP A N 1
ATOM 1526 C CA . TRP A 1 191 ? -11.662 -19.741 8.911 1.00 87.44 191 TRP A CA 1
ATOM 1527 C C . TRP A 1 191 ? -11.689 -19.578 7.397 1.00 87.44 191 TRP A C 1
ATOM 1529 O O . TRP A 1 191 ? -10.784 -18.968 6.836 1.00 87.44 191 TRP A O 1
ATOM 1539 N N . LEU A 1 192 ? -12.771 -20.016 6.747 1.00 87.06 192 LEU A N 1
ATOM 1540 C CA . LEU A 1 192 ? -12.992 -19.782 5.321 1.00 87.06 192 LEU A CA 1
ATOM 1541 C C . LEU A 1 192 ? -13.073 -18.285 4.994 1.00 87.06 192 LEU A C 1
ATOM 1543 O O . LEU A 1 192 ? -12.373 -17.815 4.102 1.00 87.06 192 LEU A O 1
ATOM 1547 N N . HIS A 1 193 ? -13.870 -17.514 5.737 1.00 82.81 193 HIS A N 1
ATOM 1548 C CA . HIS A 1 193 ? -13.934 -16.059 5.585 1.00 82.81 193 HIS A CA 1
ATOM 1549 C C . HIS A 1 193 ? -12.552 -15.421 5.753 1.00 82.81 193 HIS A C 1
ATOM 1551 O O . HIS A 1 193 ? -12.181 -14.510 5.008 1.00 82.81 193 HIS A O 1
ATOM 1557 N N . ARG A 1 194 ? -11.759 -15.929 6.698 1.00 79.94 194 ARG A N 1
ATOM 1558 C CA . ARG A 1 194 ? -10.400 -15.455 6.940 1.00 79.94 194 ARG A CA 1
ATOM 1559 C C . ARG A 1 194 ? -9.444 -15.760 5.782 1.00 79.94 194 ARG A C 1
ATOM 1561 O O . ARG A 1 194 ? -8.626 -14.905 5.467 1.00 79.94 194 ARG A O 1
ATOM 1568 N N . LEU A 1 195 ? -9.582 -16.909 5.119 1.00 79.38 195 LEU A N 1
ATOM 1569 C CA . LEU A 1 195 ? -8.842 -17.220 3.887 1.00 79.38 195 LEU A CA 1
ATOM 1570 C C . LEU A 1 195 ? -9.256 -16.302 2.722 1.00 79.38 195 LEU A C 1
ATOM 1572 O O . LEU A 1 195 ? -8.415 -15.766 2.000 1.00 79.38 195 LEU A O 1
ATOM 1576 N N . LEU A 1 196 ? -10.564 -16.095 2.537 1.00 79.12 196 LEU A N 1
ATOM 1577 C CA . LEU A 1 196 ? -11.101 -15.312 1.417 1.00 79.12 196 LEU A CA 1
ATOM 1578 C C . LEU A 1 196 ? -10.779 -13.817 1.517 1.00 79.12 196 LEU A C 1
ATOM 1580 O O . LEU A 1 196 ? -10.505 -13.174 0.510 1.00 79.12 196 LEU A O 1
ATOM 1584 N N . SER A 1 197 ? -10.816 -13.263 2.727 1.00 71.94 197 SER A N 1
ATOM 1585 C CA . SER A 1 197 ? -10.621 -11.827 2.971 1.00 71.94 197 SER A CA 1
ATOM 1586 C C . SER A 1 197 ? -9.193 -11.327 2.754 1.00 71.94 197 SER A C 1
ATOM 1588 O O . SER A 1 197 ? -9.003 -10.114 2.697 1.00 71.94 197 SER A O 1
ATOM 1590 N N . TRP A 1 198 ? -8.197 -12.214 2.655 1.00 65.12 198 TRP A N 1
ATOM 1591 C CA . TRP A 1 198 ? -6.791 -11.799 2.676 1.00 65.12 198 TRP A CA 1
ATOM 1592 C C . TRP A 1 198 ? -5.975 -12.194 1.444 1.00 65.12 198 TRP A C 1
ATOM 1594 O O . TRP A 1 198 ? -4.972 -11.553 1.155 1.00 65.12 198 TRP A O 1
ATOM 1604 N N . GLY A 1 199 ? -6.392 -13.214 0.688 1.00 62.44 199 GLY A N 1
ATOM 1605 C CA . GLY A 1 199 ? -5.769 -13.578 -0.595 1.00 62.44 199 GLY A CA 1
ATOM 1606 C C . GLY A 1 199 ? -4.360 -14.197 -0.517 1.00 62.44 199 GLY A C 1
ATOM 1607 O O . GLY A 1 199 ? -3.913 -14.796 -1.496 1.00 62.44 199 GLY A O 1
ATOM 1608 N N . PHE A 1 200 ? -3.670 -14.112 0.626 1.00 62.47 200 PHE A N 1
ATOM 1609 C CA . PHE A 1 200 ? -2.433 -14.842 0.921 1.00 62.47 200 PHE A CA 1
ATOM 1610 C C . PHE A 1 200 ? -2.765 -16.110 1.708 1.00 62.47 200 PHE A C 1
ATOM 1612 O O . PHE A 1 200 ? -2.906 -16.085 2.928 1.00 62.47 200 PHE A O 1
ATOM 1619 N N . ASN A 1 201 ? -2.930 -17.216 0.985 1.00 70.56 201 ASN A N 1
ATOM 1620 C CA . ASN A 1 201 ? -3.295 -18.511 1.547 1.00 70.56 201 ASN A CA 1
ATOM 1621 C C . ASN A 1 201 ? -2.240 -19.547 1.154 1.00 70.56 201 ASN A C 1
ATOM 1623 O O . ASN A 1 201 ? -1.928 -19.673 -0.027 1.00 70.56 201 ASN A O 1
ATOM 1627 N N . HIS A 1 202 ? -1.737 -20.304 2.126 1.00 74.88 202 HIS A N 1
ATOM 1628 C CA . HIS A 1 202 ? -0.923 -21.499 1.902 1.00 74.88 202 HIS A CA 1
ATOM 1629 C C . HIS A 1 202 ? -1.595 -22.678 2.620 1.00 74.88 202 HIS A C 1
ATOM 1631 O O . HIS A 1 202 ? -2.186 -22.460 3.679 1.00 74.88 202 HIS A O 1
ATOM 1637 N N . PRO A 1 203 ? -1.492 -23.916 2.103 1.00 77.19 203 PRO A N 1
ATOM 1638 C CA . PRO A 1 203 ? -1.885 -25.138 2.806 1.00 77.19 203 PRO A CA 1
ATOM 1639 C C . PRO A 1 203 ? -1.505 -25.260 4.294 1.00 77.19 203 PRO A C 1
ATOM 1641 O O . PRO A 1 203 ? -2.204 -25.952 5.040 1.00 77.19 203 PRO A O 1
ATOM 1644 N N . ASP A 1 204 ? -0.431 -24.596 4.722 1.00 75.44 204 ASP A N 1
ATOM 1645 C CA . ASP A 1 204 ? 0.112 -24.696 6.080 1.00 75.44 204 ASP A CA 1
ATOM 1646 C C . ASP A 1 204 ? -0.260 -23.501 6.958 1.00 75.44 204 ASP A C 1
ATOM 1648 O O . ASP A 1 204 ? 0.032 -23.495 8.150 1.00 75.44 204 ASP A O 1
ATOM 1652 N N . SER A 1 205 ? -0.974 -22.521 6.397 1.00 80.00 205 SER A N 1
ATOM 1653 C CA . SER A 1 205 ? -1.470 -21.387 7.162 1.00 80.00 205 SER A CA 1
ATOM 1654 C C . SER A 1 205 ? -2.451 -21.872 8.238 1.00 80.00 205 SER A C 1
ATOM 1656 O O . SER A 1 205 ? -3.315 -22.712 7.987 1.00 80.00 205 SER A O 1
ATOM 1658 N N . LEU A 1 206 ? -2.352 -21.349 9.452 1.00 82.31 206 LEU A N 1
ATOM 1659 C CA . LEU A 1 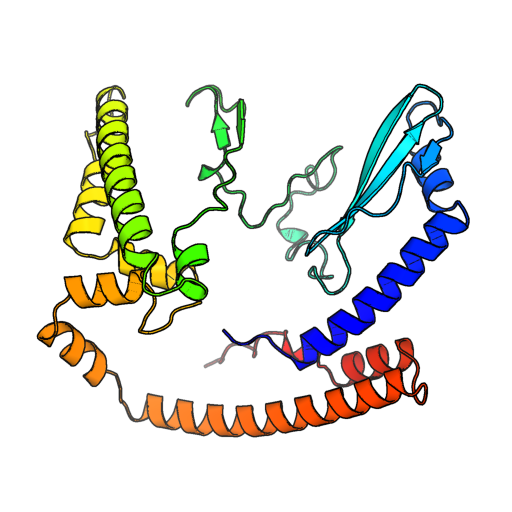206 ? -3.240 -21.563 10.577 1.00 82.31 206 LEU A CA 1
ATOM 1660 C C . LEU A 1 206 ? -4.725 -21.507 10.182 1.00 82.31 206 LEU A C 1
ATOM 1662 O O . LEU A 1 206 ? -5.427 -22.463 10.514 1.00 82.31 206 LEU A O 1
ATOM 1666 N N . PRO A 1 207 ? -5.263 -20.494 9.466 1.00 84.25 207 PRO A N 1
ATOM 1667 C CA . PRO A 1 207 ? -6.658 -20.536 9.031 1.00 84.25 207 PRO A CA 1
ATOM 1668 C C . PRO A 1 207 ? -6.962 -21.732 8.127 1.00 84.25 207 PRO A C 1
ATOM 1670 O O . PRO A 1 207 ? -8.028 -22.330 8.255 1.00 84.25 207 PRO A O 1
ATOM 1673 N N . PHE A 1 208 ? -6.038 -22.111 7.242 1.00 85.50 208 PHE A N 1
ATOM 1674 C CA . PHE A 1 208 ? -6.217 -23.255 6.354 1.00 85.50 208 PHE A CA 1
ATOM 1675 C C . PHE A 1 208 ? -6.170 -24.576 7.126 1.00 85.50 208 PHE A C 1
ATOM 1677 O O . PHE A 1 208 ? -7.048 -25.423 6.966 1.00 85.50 208 PHE A O 1
ATOM 1684 N N . ALA A 1 209 ? -5.200 -24.735 8.026 1.00 85.94 209 ALA A N 1
ATOM 1685 C CA . ALA A 1 209 ? -5.075 -25.879 8.916 1.00 85.94 209 ALA A CA 1
ATOM 1686 C C . ALA A 1 209 ? -6.316 -26.039 9.806 1.00 85.94 209 ALA A C 1
ATOM 1688 O O . ALA A 1 209 ? -6.854 -27.142 9.912 1.00 85.94 209 ALA A O 1
ATOM 1689 N N . GLN A 1 210 ? -6.825 -24.945 10.383 1.00 87.56 210 GLN A N 1
ATOM 1690 C CA . GLN A 1 210 ? -8.058 -24.960 11.170 1.00 87.56 210 GLN A CA 1
ATOM 1691 C C . GLN A 1 210 ? -9.285 -25.284 10.309 1.00 87.56 210 GLN A C 1
ATOM 1693 O O . GLN A 1 210 ? -10.127 -26.070 10.737 1.00 87.56 210 GLN A O 1
ATOM 1698 N N . LEU A 1 211 ? -9.384 -24.753 9.086 1.00 89.44 211 LEU A N 1
ATOM 1699 C CA . LEU A 1 211 ? -10.478 -25.090 8.174 1.00 89.44 211 LEU A CA 1
ATOM 1700 C C . LEU A 1 211 ? -10.466 -26.580 7.806 1.00 89.44 211 LEU A C 1
ATOM 1702 O O . LEU A 1 211 ? -11.496 -27.242 7.929 1.00 89.44 211 LEU A O 1
ATOM 1706 N N . ARG A 1 212 ? -9.307 -27.129 7.419 1.00 88.62 212 ARG A N 1
ATOM 1707 C CA . ARG A 1 212 ? -9.146 -28.565 7.137 1.00 88.62 212 ARG A CA 1
ATOM 1708 C C . ARG A 1 212 ? -9.521 -29.420 8.341 1.00 88.62 212 ARG A C 1
ATOM 1710 O O . ARG A 1 212 ? -10.280 -30.376 8.198 1.00 88.62 212 ARG A O 1
ATOM 1717 N N . ALA A 1 213 ? -9.032 -29.055 9.527 1.00 89.69 213 ALA A N 1
ATOM 1718 C CA . ALA A 1 213 ? -9.349 -29.760 10.764 1.00 89.69 213 ALA A CA 1
ATOM 1719 C C . ALA A 1 213 ? -10.858 -29.752 11.063 1.00 89.69 213 ALA A C 1
ATOM 1721 O O . ALA A 1 213 ? -11.388 -30.751 11.545 1.00 89.69 213 ALA A O 1
ATOM 1722 N N . ARG A 1 214 ? -11.563 -28.654 10.753 1.00 90.12 214 ARG A N 1
ATOM 1723 C CA . ARG A 1 214 ? -13.017 -28.536 10.951 1.00 90.12 214 ARG A CA 1
ATOM 1724 C C . ARG A 1 214 ? -13.841 -29.288 9.912 1.00 90.12 214 ARG A C 1
ATOM 1726 O O . ARG A 1 214 ? -14.861 -29.863 10.274 1.00 90.12 214 ARG A O 1
ATOM 1733 N N . LEU A 1 215 ? -13.421 -29.295 8.648 1.00 89.62 215 LEU A N 1
ATOM 1734 C CA . LEU A 1 215 ? -14.115 -30.030 7.584 1.00 89.62 215 LEU A CA 1
ATOM 1735 C C . LEU A 1 215 ? -13.913 -31.544 7.698 1.00 89.62 215 LEU A C 1
ATOM 1737 O O . LEU A 1 215 ? -14.804 -32.309 7.331 1.00 89.62 215 LEU A O 1
ATOM 1741 N N . GLY A 1 216 ? -12.762 -31.966 8.220 1.00 91.19 216 GLY A N 1
ATOM 1742 C CA . GLY A 1 216 ? -12.371 -33.366 8.278 1.00 91.19 216 GLY A CA 1
ATOM 1743 C C . GLY A 1 216 ? -11.854 -33.894 6.930 1.00 91.19 216 GLY A C 1
ATOM 1744 O O . GLY A 1 216 ? -12.055 -33.277 5.882 1.00 91.19 216 GLY A O 1
ATOM 1745 N N . PRO A 1 217 ? -11.168 -35.050 6.941 1.00 91.06 217 PRO A N 1
ATOM 1746 C CA . PRO A 1 217 ? -10.432 -35.558 5.782 1.00 91.06 217 PRO A CA 1
ATOM 1747 C C . PRO A 1 217 ? -11.330 -35.960 4.604 1.00 91.06 217 PRO A C 1
ATOM 1749 O O . PRO A 1 217 ? -10.964 -35.724 3.458 1.00 91.06 217 PRO A O 1
ATOM 1752 N N . GLU A 1 218 ? -12.502 -36.546 4.866 1.00 92.50 218 GLU A N 1
ATOM 1753 C CA . GLU A 1 218 ? -13.408 -37.036 3.816 1.00 92.50 218 GLU A CA 1
ATOM 1754 C C . GLU A 1 218 ? -13.990 -35.887 2.990 1.00 92.50 218 GLU A C 1
ATOM 1756 O O . GLU A 1 218 ? -13.847 -35.855 1.770 1.00 92.50 218 GLU A O 1
ATOM 1761 N N . ARG A 1 219 ? -14.579 -34.898 3.673 1.00 89.38 219 ARG A N 1
ATOM 1762 C CA . ARG A 1 219 ? -15.151 -33.713 3.028 1.00 89.38 219 ARG A CA 1
ATOM 1763 C C . ARG A 1 219 ? -14.084 -32.863 2.348 1.00 89.38 219 ARG A C 1
ATOM 1765 O O . ARG A 1 219 ? -14.350 -32.269 1.310 1.00 89.38 219 ARG A O 1
ATOM 1772 N N . TRP A 1 220 ? -12.883 -32.790 2.924 1.00 88.50 220 TRP A N 1
ATOM 1773 C CA . TRP A 1 220 ? -11.768 -32.093 2.288 1.00 88.50 220 TRP A CA 1
ATOM 1774 C C . TRP A 1 220 ? -11.383 -32.740 0.956 1.00 88.50 220 TRP A C 1
ATOM 1776 O O . TRP A 1 220 ? -11.274 -32.048 -0.051 1.00 88.50 220 TRP A O 1
ATOM 1786 N N . LYS A 1 221 ? -11.245 -34.069 0.942 1.00 88.50 221 LYS A N 1
ATOM 1787 C CA . LYS A 1 221 ? -10.915 -34.829 -0.264 1.00 88.50 221 LYS A CA 1
ATOM 1788 C C . LYS A 1 221 ? -11.969 -34.660 -1.363 1.00 88.50 221 LYS A C 1
ATOM 1790 O O . LYS A 1 221 ? -11.612 -34.470 -2.518 1.00 88.50 221 LYS A O 1
ATOM 1795 N N . GLU A 1 222 ? -13.253 -34.677 -1.003 1.00 89.12 222 GLU A N 1
ATOM 1796 C CA . GLU A 1 222 ? -14.351 -34.420 -1.947 1.00 89.12 222 GLU A CA 1
ATOM 1797 C C . GLU A 1 222 ? -14.225 -33.040 -2.619 1.00 89.12 222 GLU A C 1
ATOM 1799 O O . GLU A 1 222 ? -14.379 -32.920 -3.835 1.00 89.12 222 GLU A O 1
ATOM 1804 N N . 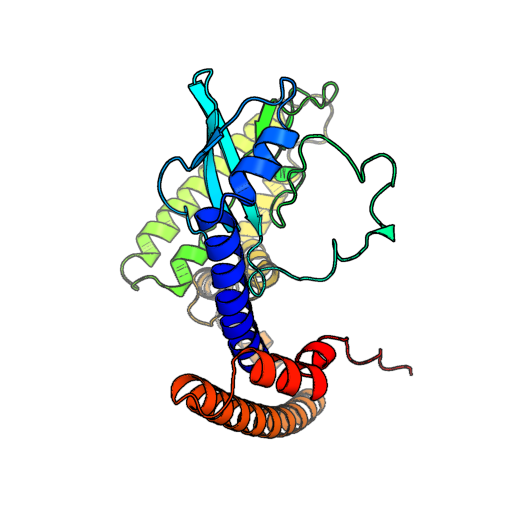LEU A 1 223 ? -13.907 -32.001 -1.838 1.00 85.56 223 LEU A N 1
ATOM 1805 C CA . LEU A 1 223 ? -13.712 -30.642 -2.353 1.00 85.56 223 LEU A CA 1
ATOM 1806 C C . LEU A 1 223 ? -12.461 -30.520 -3.232 1.00 85.56 223 LEU A C 1
ATOM 1808 O O . LEU A 1 223 ? -12.478 -29.781 -4.213 1.00 85.56 223 LEU A O 1
ATOM 1812 N N . GLU A 1 224 ? -11.388 -31.228 -2.887 1.00 82.25 224 GLU A N 1
ATOM 1813 C CA . GLU A 1 224 ? -10.136 -31.228 -3.645 1.00 82.25 224 GLU A CA 1
ATOM 1814 C C . GLU A 1 224 ? -10.300 -31.911 -5.012 1.00 82.25 224 GLU A C 1
ATOM 1816 O O . GLU A 1 224 ? -9.884 -31.368 -6.034 1.00 82.25 224 GLU A O 1
ATOM 1821 N N . GLU A 1 225 ? -10.979 -33.059 -5.060 1.00 81.25 225 GLU A N 1
ATOM 1822 C CA . GLU A 1 225 ? -11.192 -33.817 -6.299 1.00 81.25 225 GLU A CA 1
ATOM 1823 C C . GLU A 1 225 ? -12.242 -33.172 -7.229 1.00 81.25 225 GLU A C 1
ATOM 1825 O O . GLU A 1 225 ? -12.187 -33.345 -8.450 1.00 81.25 225 GLU A O 1
ATOM 1830 N N . GLY A 1 226 ? -13.187 -32.401 -6.678 1.00 72.38 226 GLY A N 1
ATOM 1831 C CA . GLY A 1 226 ? -14.372 -31.898 -7.384 1.00 72.38 226 GLY A CA 1
ATOM 1832 C C . GLY A 1 226 ? -14.142 -30.857 -8.492 1.00 72.38 226 GLY A C 1
ATOM 1833 O O . GLY A 1 226 ? -15.094 -30.521 -9.199 1.00 72.38 226 GLY A O 1
ATOM 1834 N N . HIS A 1 227 ? -12.922 -30.338 -8.683 1.00 67.62 227 HIS A N 1
ATOM 1835 C CA . HIS A 1 227 ? -12.687 -29.139 -9.509 1.00 67.62 227 HIS A CA 1
ATOM 1836 C C . HIS A 1 227 ? -11.795 -29.312 -10.753 1.00 67.62 227 HIS A C 1
ATOM 1838 O O . HIS A 1 227 ? -11.499 -28.331 -11.439 1.00 67.62 227 HIS A O 1
ATOM 1844 N N . HIS A 1 228 ? -11.421 -30.533 -11.138 1.00 68.56 228 HIS A N 1
ATOM 1845 C CA . HIS A 1 228 ? -10.550 -30.758 -12.303 1.00 68.56 228 HIS A CA 1
ATOM 1846 C C . HIS A 1 228 ? -11.324 -31.019 -13.608 1.00 68.56 228 HIS A C 1
ATOM 1848 O O . HIS A 1 228 ? -11.256 -32.096 -14.197 1.00 68.56 228 HIS A O 1
ATOM 1854 N N . GLY A 1 229 ? -12.071 -30.018 -14.081 1.00 78.62 229 GLY A N 1
ATOM 1855 C CA . GLY A 1 229 ? -12.691 -30.050 -15.412 1.00 78.62 229 GLY A CA 1
ATOM 1856 C C . GLY A 1 229 ? -11.705 -29.745 -16.553 1.00 78.62 229 GLY A C 1
ATOM 1857 O O . GLY A 1 229 ? -10.632 -29.182 -16.335 1.00 78.62 229 GLY A O 1
ATOM 1858 N N . ASN A 1 230 ? -12.095 -30.033 -17.803 1.00 84.19 230 ASN A N 1
ATOM 1859 C CA . ASN A 1 230 ? -11.334 -29.634 -19.004 1.00 84.19 230 ASN A CA 1
ATOM 1860 C C . ASN A 1 230 ? -11.040 -28.122 -19.054 1.00 84.19 230 ASN A C 1
ATOM 1862 O O . ASN A 1 230 ? -9.999 -27.716 -19.565 1.00 84.19 230 ASN A O 1
ATOM 1866 N N . GLU A 1 231 ? -11.933 -27.298 -18.504 1.00 85.81 231 GLU A N 1
ATOM 1867 C CA . GLU A 1 231 ? -11.751 -25.849 -18.391 1.00 85.81 231 GLU A CA 1
ATOM 1868 C C . GLU A 1 231 ? -10.536 -25.486 -17.527 1.00 85.81 231 GLU A C 1
ATOM 1870 O O . GLU A 1 231 ? -9.740 -24.636 -17.922 1.00 85.81 231 GLU A O 1
ATOM 1875 N N . ALA A 1 232 ? -10.338 -26.176 -16.397 1.00 84.19 232 ALA A N 1
ATOM 1876 C CA . ALA A 1 232 ? -9.181 -25.961 -15.533 1.00 84.19 232 ALA A CA 1
ATOM 1877 C C . ALA A 1 232 ? -7.879 -26.274 -16.283 1.00 84.19 232 ALA A C 1
ATOM 1879 O O . ALA A 1 232 ? -6.935 -25.491 -16.231 1.00 84.19 232 ALA A O 1
ATOM 1880 N N . LYS A 1 233 ? -7.854 -27.360 -17.066 1.00 86.19 233 LYS A N 1
ATOM 1881 C CA . LYS A 1 233 ? -6.691 -27.722 -17.885 1.00 86.19 233 LYS A CA 1
ATOM 1882 C C . LYS A 1 233 ? -6.372 -26.661 -18.945 1.00 86.19 233 LYS A C 1
ATOM 1884 O O . LYS A 1 233 ? -5.227 -26.232 -19.045 1.00 86.19 233 LYS A O 1
ATOM 1889 N N . GLN A 1 234 ? -7.377 -26.202 -19.696 1.00 91.25 234 GLN A N 1
ATOM 1890 C CA . GLN A 1 234 ? -7.201 -25.140 -20.699 1.00 91.25 234 GLN A CA 1
ATOM 1891 C C . GLN A 1 234 ? -6.759 -23.815 -20.061 1.00 91.25 234 GLN A C 1
ATOM 1893 O O . GLN A 1 234 ? -5.915 -23.104 -20.610 1.00 91.25 234 GLN A O 1
ATOM 1898 N N . PHE A 1 235 ? -7.309 -23.481 -18.889 1.00 89.75 235 PHE A N 1
ATOM 1899 C CA . PHE A 1 235 ? -6.891 -22.319 -18.114 1.00 89.75 235 PHE A CA 1
ATOM 1900 C C . PHE A 1 235 ? -5.414 -22.421 -17.718 1.00 89.75 235 PHE A C 1
ATOM 1902 O O . PHE A 1 235 ? -4.676 -21.458 -17.930 1.00 89.75 235 PHE A O 1
ATOM 1909 N N . THR A 1 236 ? -4.978 -23.576 -17.204 1.00 89.81 236 THR A N 1
ATOM 1910 C CA . THR A 1 236 ? -3.582 -23.836 -16.831 1.00 89.81 236 THR A CA 1
ATOM 1911 C C . THR A 1 236 ? -2.646 -23.736 -18.032 1.00 89.81 236 THR A C 1
ATOM 1913 O O . THR A 1 236 ? -1.657 -23.018 -17.951 1.00 89.81 236 THR A O 1
ATOM 1916 N N . GLU A 1 237 ? -2.965 -24.376 -19.161 1.00 91.19 237 GLU A N 1
ATOM 1917 C CA . GLU A 1 237 ? -2.143 -24.315 -20.382 1.00 91.19 237 GLU A CA 1
ATOM 1918 C C . GLU A 1 237 ? -1.950 -22.870 -20.870 1.00 91.19 237 GLU A C 1
ATOM 1920 O O . GLU A 1 237 ? -0.829 -22.449 -21.157 1.00 91.19 237 GLU A O 1
ATOM 1925 N N . ARG A 1 238 ? -3.026 -22.070 -20.892 1.00 94.44 238 ARG A N 1
ATOM 1926 C CA . ARG A 1 238 ? -2.943 -20.642 -21.232 1.00 94.44 238 ARG A CA 1
ATOM 1927 C C . ARG A 1 238 ? -2.087 -19.865 -20.231 1.00 94.44 238 ARG A C 1
ATOM 1929 O O . ARG A 1 238 ? -1.300 -19.022 -20.647 1.00 94.44 238 ARG A O 1
ATOM 1936 N N . LYS A 1 239 ? -2.252 -20.117 -18.929 1.00 92.12 239 LYS A N 1
ATOM 1937 C CA . LYS A 1 239 ? -1.526 -19.393 -17.877 1.00 92.12 239 LYS A CA 1
ATOM 1938 C C . LYS A 1 239 ? -0.036 -19.705 -17.864 1.00 92.12 239 LYS A C 1
ATOM 1940 O O . LYS A 1 239 ? 0.740 -18.784 -17.660 1.00 92.12 239 LYS A O 1
ATOM 1945 N N . LEU A 1 240 ? 0.355 -20.944 -18.150 1.00 92.00 240 LEU A N 1
ATOM 1946 C CA . LEU A 1 240 ? 1.763 -21.313 -18.308 1.00 92.00 240 LEU A CA 1
ATOM 1947 C C . LEU A 1 240 ? 2.401 -20.579 -19.497 1.00 92.00 240 LEU A C 1
ATOM 1949 O O . LEU A 1 240 ? 3.444 -19.963 -19.338 1.00 92.00 240 LEU A O 1
ATOM 1953 N N . ALA A 1 241 ? 1.725 -20.515 -20.648 1.00 89.31 241 ALA A N 1
ATOM 1954 C CA . ALA A 1 241 ? 2.234 -19.762 -21.801 1.00 89.31 241 ALA A CA 1
ATOM 1955 C C . ALA A 1 241 ? 2.273 -18.231 -21.582 1.00 89.31 241 ALA A C 1
ATOM 1957 O O . ALA A 1 241 ? 3.019 -17.515 -22.254 1.00 89.31 241 ALA A O 1
ATOM 1958 N N . GLU A 1 242 ? 1.422 -17.697 -20.701 1.00 91.12 242 GLU A N 1
ATOM 1959 C CA . GLU A 1 242 ? 1.486 -16.299 -20.252 1.00 91.12 242 GLU A CA 1
ATOM 1960 C C . GLU A 1 242 ? 2.641 -16.069 -19.268 1.00 91.12 242 GLU A C 1
ATOM 1962 O O . GLU A 1 242 ? 3.253 -15.003 -19.327 1.00 91.12 242 GLU A O 1
ATOM 1967 N N . LEU A 1 243 ? 2.937 -17.055 -18.413 1.00 89.69 243 LEU A N 1
ATOM 1968 C CA . LEU A 1 243 ? 4.038 -17.025 -17.452 1.00 89.69 243 LEU A CA 1
ATOM 1969 C C . LEU A 1 243 ? 5.395 -17.018 -18.162 1.00 89.69 243 LEU A C 1
ATOM 1971 O O . LEU A 1 243 ? 6.182 -16.123 -17.896 1.00 89.69 243 LEU A O 1
ATOM 1975 N N . ASP A 1 244 ? 5.613 -17.876 -19.164 1.00 88.25 244 ASP A N 1
ATOM 1976 C CA . ASP A 1 244 ? 6.875 -17.888 -19.929 1.00 88.25 244 ASP A CA 1
ATOM 1977 C C . ASP A 1 244 ? 7.203 -16.499 -20.521 1.00 88.25 244 ASP A C 1
ATOM 1979 O O . ASP A 1 244 ? 8.327 -16.007 -20.468 1.00 88.25 244 ASP A O 1
ATOM 1983 N N . LYS A 1 245 ? 6.185 -15.809 -21.055 1.00 88.88 245 LYS A N 1
ATOM 1984 C CA . LYS A 1 245 ? 6.334 -14.448 -21.604 1.00 88.88 245 LYS A CA 1
ATOM 1985 C C . LYS A 1 245 ? 6.562 -13.391 -20.530 1.00 88.88 245 LYS A C 1
ATOM 1987 O O . LYS A 1 245 ? 7.078 -12.315 -20.839 1.00 88.88 245 LYS A O 1
ATOM 1992 N N . TYR A 1 246 ? 6.051 -13.631 -19.329 1.00 88.81 246 TYR A N 1
ATOM 1993 C CA . TYR A 1 246 ? 6.259 -12.761 -18.184 1.00 88.81 246 TYR A CA 1
ATOM 1994 C C . TYR A 1 246 ? 7.697 -12.902 -17.681 1.00 88.81 246 TYR A C 1
ATOM 1996 O O . TYR A 1 246 ? 8.360 -11.882 -17.528 1.00 88.81 246 TYR A O 1
ATOM 2004 N N . ASP A 1 247 ? 8.207 -14.125 -17.561 1.00 90.19 247 ASP A N 1
ATOM 2005 C CA . ASP A 1 247 ? 9.578 -14.401 -17.125 1.00 90.19 247 ASP A CA 1
ATOM 2006 C C . ASP A 1 247 ? 10.601 -13.801 -18.107 1.00 90.19 247 ASP A C 1
ATOM 2008 O O . ASP A 1 247 ? 11.478 -13.040 -17.703 1.00 90.19 247 ASP A O 1
ATOM 2012 N N . GLU A 1 248 ? 10.408 -13.977 -19.423 1.00 90.50 248 GLU A N 1
ATOM 2013 C CA . GLU A 1 248 ? 11.238 -13.311 -20.446 1.00 90.50 248 GLU A CA 1
ATOM 2014 C C . GLU A 1 248 ? 11.230 -11.773 -20.338 1.00 90.50 248 GLU A C 1
ATOM 2016 O O . GLU A 1 248 ? 12.153 -11.092 -20.797 1.00 90.50 248 GLU A O 1
ATOM 2021 N N . MET A 1 249 ? 10.135 -11.194 -19.840 1.00 90.38 249 MET A N 1
ATOM 2022 C CA . MET A 1 249 ? 10.013 -9.752 -19.642 1.00 90.38 249 MET A CA 1
ATOM 2023 C C . MET A 1 249 ? 10.737 -9.319 -18.368 1.00 90.38 249 MET A C 1
ATOM 2025 O O . MET A 1 249 ? 11.415 -8.296 -18.407 1.00 90.38 249 MET A O 1
ATOM 2029 N N . VAL A 1 250 ? 10.631 -10.088 -17.280 1.00 91.62 250 VAL A N 1
ATOM 2030 C CA . VAL A 1 250 ? 11.387 -9.861 -16.040 1.00 91.62 250 VAL A CA 1
ATOM 2031 C C . VAL A 1 250 ? 12.881 -9.846 -16.333 1.00 91.62 250 VAL A C 1
ATOM 2033 O O . VAL A 1 250 ? 13.523 -8.832 -16.070 1.00 91.62 250 VAL A O 1
ATOM 2036 N N . GLU A 1 251 ? 13.405 -10.880 -16.996 1.00 93.12 251 GLU A N 1
ATOM 2037 C CA . GLU A 1 251 ? 14.835 -10.985 -17.324 1.00 93.12 251 GLU A CA 1
ATOM 2038 C C . GLU A 1 251 ? 15.347 -9.755 -18.095 1.00 93.12 251 GLU A C 1
ATOM 2040 O O . GLU A 1 251 ? 16.402 -9.194 -17.792 1.00 93.12 251 GLU A O 1
ATOM 2045 N N . LYS A 1 252 ? 14.576 -9.269 -19.079 1.00 91.94 252 LYS A N 1
ATOM 2046 C CA . LYS A 1 252 ? 14.936 -8.062 -19.847 1.00 91.94 252 LYS A CA 1
ATOM 2047 C C . LYS A 1 252 ? 14.987 -6.816 -18.969 1.00 91.94 252 LYS A C 1
ATOM 2049 O O . LYS A 1 252 ? 15.862 -5.971 -19.160 1.00 91.94 252 LYS A O 1
ATOM 2054 N N . ILE A 1 253 ? 14.046 -6.676 -18.039 1.00 92.88 253 ILE A N 1
ATOM 2055 C CA . ILE A 1 253 ? 13.977 -5.518 -17.143 1.00 92.88 253 ILE A CA 1
ATOM 2056 C C . ILE A 1 253 ? 15.106 -5.569 -16.115 1.00 92.88 253 ILE A C 1
ATOM 2058 O O . ILE A 1 253 ? 15.701 -4.531 -15.827 1.00 92.88 253 ILE A O 1
ATOM 2062 N N . GLU A 1 254 ? 15.453 -6.751 -15.613 1.00 93.81 254 GLU A N 1
ATOM 2063 C CA . GLU A 1 254 ? 16.607 -6.943 -14.736 1.00 93.81 254 GLU A CA 1
ATOM 2064 C C . GLU A 1 254 ? 17.917 -6.579 -15.443 1.00 93.81 254 GLU A C 1
ATOM 2066 O O . GLU A 1 254 ? 18.693 -5.794 -14.901 1.00 93.81 254 GLU A O 1
ATOM 2071 N N . CYS A 1 255 ? 18.122 -7.010 -16.694 1.00 94.44 255 CYS A N 1
ATOM 2072 C CA . CYS A 1 255 ? 19.272 -6.567 -17.494 1.00 94.44 255 CYS A CA 1
ATOM 2073 C C . CYS A 1 255 ? 19.318 -5.036 -17.653 1.00 94.44 255 CYS A C 1
ATOM 2075 O O . CYS A 1 255 ? 20.381 -4.423 -17.546 1.00 94.44 255 CYS A O 1
ATOM 2077 N N . LEU A 1 256 ? 18.169 -4.388 -17.883 1.00 93.62 256 LEU A N 1
ATOM 2078 C CA . LEU A 1 256 ? 18.103 -2.925 -17.938 1.00 93.62 256 LEU A CA 1
ATOM 2079 C C . LEU A 1 256 ? 18.426 -2.286 -16.579 1.00 93.62 256 LEU A C 1
ATOM 2081 O O . LEU A 1 256 ? 19.069 -1.238 -16.542 1.00 93.62 256 LEU A O 1
ATOM 2085 N N . ARG A 1 257 ? 18.016 -2.898 -15.463 1.00 92.50 257 ARG A N 1
ATOM 2086 C CA . ARG A 1 257 ? 18.357 -2.427 -14.113 1.00 92.50 257 ARG A CA 1
ATOM 2087 C C . ARG A 1 257 ? 19.859 -2.519 -13.860 1.00 92.50 257 ARG A C 1
ATOM 2089 O O . ARG A 1 257 ? 20.442 -1.548 -13.384 1.00 92.50 257 ARG A O 1
ATOM 2096 N N . GLU A 1 258 ? 20.506 -3.610 -14.256 1.00 94.31 258 GLU A N 1
ATOM 2097 C CA . GLU A 1 258 ? 21.968 -3.715 -14.198 1.00 94.31 258 GLU A CA 1
ATOM 2098 C C . GLU A 1 258 ? 22.647 -2.626 -15.041 1.00 94.31 258 GLU A C 1
ATOM 2100 O O . GLU A 1 258 ? 23.668 -2.060 -14.645 1.00 94.31 258 GLU A O 1
ATOM 2105 N N . ASP A 1 259 ? 22.091 -2.282 -16.203 1.00 95.38 259 ASP A N 1
ATOM 2106 C CA . ASP A 1 259 ? 22.608 -1.186 -17.022 1.00 95.38 259 ASP A CA 1
ATOM 2107 C C . ASP A 1 259 ? 22.444 0.191 -16.344 1.00 95.38 259 ASP A C 1
ATOM 2109 O O . ASP A 1 259 ? 23.299 1.062 -16.543 1.00 95.38 259 ASP A O 1
ATOM 2113 N N . VAL A 1 260 ? 21.408 0.396 -15.515 1.00 94.12 260 VAL A N 1
ATOM 2114 C CA . VAL A 1 260 ? 21.274 1.590 -14.653 1.00 94.12 260 VAL A CA 1
ATOM 2115 C C . VAL A 1 260 ? 22.385 1.615 -13.606 1.00 94.12 260 VAL A C 1
ATOM 2117 O O . VAL A 1 260 ? 23.064 2.630 -13.453 1.00 94.12 260 VAL A O 1
ATOM 2120 N N . GLU A 1 261 ? 22.592 0.505 -12.898 1.00 93.31 261 GLU A N 1
ATOM 2121 C CA . GLU A 1 261 ? 23.592 0.395 -11.828 1.00 93.31 261 GLU A CA 1
ATOM 2122 C C . GLU A 1 261 ? 25.020 0.586 -12.352 1.00 93.31 261 GLU A C 1
ATOM 2124 O O . GLU A 1 261 ? 25.841 1.261 -11.729 1.00 93.31 261 GLU A O 1
ATOM 2129 N N . ASN A 1 262 ? 25.294 0.075 -13.553 1.00 94.94 262 ASN A N 1
ATOM 2130 C CA . ASN A 1 262 ? 26.561 0.263 -14.256 1.00 94.94 262 ASN A CA 1
ATOM 2131 C C . ASN A 1 262 ? 26.700 1.652 -14.914 1.00 94.94 262 ASN A C 1
ATOM 2133 O O . ASN A 1 262 ? 27.720 1.931 -15.549 1.00 94.94 262 ASN A O 1
ATOM 2137 N N . GLY A 1 263 ? 25.687 2.519 -14.809 1.00 92.44 263 GLY A N 1
ATOM 2138 C CA . GLY A 1 263 ? 25.689 3.870 -15.372 1.00 92.44 263 GLY A CA 1
ATOM 2139 C C . GLY A 1 263 ? 25.643 3.928 -16.903 1.00 92.44 263 GLY A C 1
ATOM 2140 O O . GLY A 1 263 ? 25.957 4.969 -17.482 1.00 92.44 263 GLY A O 1
ATOM 2141 N N . LYS A 1 264 ? 25.272 2.831 -17.574 1.00 95.69 264 LYS A N 1
ATOM 2142 C CA . LYS A 1 264 ? 25.112 2.775 -19.038 1.00 95.69 264 LYS A CA 1
ATOM 2143 C C . LYS A 1 264 ? 23.829 3.468 -19.489 1.00 95.69 264 LYS A C 1
ATOM 2145 O O . LYS A 1 264 ? 23.809 4.076 -20.558 1.00 95.69 264 LYS A O 1
ATOM 2150 N N . ILE A 1 265 ? 22.776 3.393 -18.675 1.00 95.06 265 ILE A N 1
ATOM 2151 C CA . ILE A 1 265 ? 21.523 4.124 -18.877 1.00 95.06 265 ILE A CA 1
ATOM 2152 C C . ILE A 1 265 ? 21.192 4.948 -17.632 1.00 95.06 265 ILE A C 1
ATOM 2154 O O . ILE A 1 265 ? 21.562 4.594 -16.516 1.00 95.06 265 ILE A O 1
ATOM 2158 N N . THR A 1 266 ? 20.501 6.074 -17.807 1.00 95.00 266 THR A N 1
ATOM 2159 C CA . THR A 1 266 ? 20.038 6.862 -16.658 1.00 95.00 266 THR A CA 1
ATOM 2160 C C . THR A 1 266 ? 18.745 6.279 -16.095 1.00 95.00 266 THR A C 1
ATOM 2162 O O . THR A 1 266 ? 17.964 5.650 -16.814 1.00 95.00 266 THR A O 1
ATOM 2165 N N . ARG A 1 267 ? 18.469 6.549 -14.816 1.00 94.75 267 ARG A N 1
ATOM 2166 C CA . ARG A 1 267 ? 17.206 6.170 -14.165 1.00 94.75 267 ARG A CA 1
ATOM 2167 C C . ARG A 1 267 ? 15.985 6.731 -14.901 1.00 94.75 267 ARG A C 1
ATOM 2169 O O . ARG A 1 267 ? 14.979 6.047 -15.043 1.00 94.75 267 ARG A O 1
ATOM 2176 N N . GLU A 1 268 ? 16.064 7.957 -15.416 1.00 93.75 268 GLU A N 1
ATOM 2177 C CA . GLU A 1 268 ? 14.979 8.567 -16.192 1.00 93.75 268 GLU A CA 1
ATOM 2178 C C . GLU A 1 268 ? 14.749 7.850 -17.526 1.00 93.75 268 GLU A C 1
ATOM 2180 O O . GLU A 1 268 ? 13.600 7.661 -17.926 1.00 93.75 268 GLU A O 1
ATOM 2185 N N . ALA A 1 269 ? 15.825 7.435 -18.205 1.00 93.50 269 ALA A N 1
ATOM 2186 C CA . ALA A 1 269 ? 15.728 6.668 -19.442 1.00 93.50 269 ALA A CA 1
ATOM 2187 C C . ALA A 1 269 ? 15.098 5.292 -19.188 1.00 93.50 269 ALA A C 1
ATOM 2189 O O . ALA A 1 269 ? 14.202 4.894 -19.928 1.00 93.50 269 ALA A O 1
ATOM 2190 N N . PHE A 1 270 ? 15.496 4.615 -18.108 1.00 93.88 270 PHE A N 1
ATOM 2191 C CA . PHE A 1 270 ? 14.888 3.360 -17.660 1.00 93.88 270 PHE A CA 1
ATOM 2192 C C . PHE A 1 270 ? 13.376 3.504 -17.428 1.00 93.88 270 PHE A C 1
ATOM 2194 O O . PHE A 1 270 ? 12.583 2.781 -18.031 1.00 93.88 270 PHE A O 1
ATOM 2201 N N . VAL A 1 271 ? 12.956 4.499 -16.636 1.00 91.69 271 VAL A N 1
ATOM 2202 C CA . VAL A 1 271 ? 11.528 4.762 -16.373 1.00 91.69 271 VAL A CA 1
ATOM 2203 C C . VAL A 1 271 ? 10.768 5.038 -17.673 1.00 91.69 271 VAL A C 1
ATOM 2205 O O . VAL A 1 271 ? 9.660 4.529 -17.863 1.00 91.69 271 VAL A O 1
ATOM 2208 N N . ALA A 1 272 ? 11.350 5.815 -18.591 1.00 91.19 272 ALA A N 1
ATOM 2209 C CA . ALA A 1 272 ? 10.732 6.113 -19.879 1.00 91.19 272 ALA A CA 1
ATOM 2210 C C . ALA A 1 272 ? 10.574 4.864 -20.765 1.00 91.19 272 ALA A C 1
ATOM 2212 O O . ALA A 1 272 ? 9.520 4.698 -21.381 1.00 91.19 272 ALA A O 1
ATOM 2213 N N . LEU A 1 273 ? 11.579 3.980 -20.811 1.00 90.88 273 LEU A N 1
ATOM 2214 C CA . LEU A 1 273 ? 11.525 2.722 -21.565 1.00 90.88 273 LEU A CA 1
ATOM 2215 C C . LEU A 1 273 ? 10.370 1.838 -21.076 1.00 90.88 273 LEU A C 1
ATOM 2217 O O . LEU A 1 273 ? 9.483 1.511 -21.864 1.00 90.88 273 LEU A O 1
ATOM 2221 N N . LEU A 1 274 ? 10.299 1.556 -19.773 1.00 88.56 274 LEU A N 1
ATOM 2222 C CA . LEU A 1 274 ? 9.267 0.671 -19.213 1.00 88.56 274 LEU A CA 1
ATOM 2223 C C . LEU A 1 274 ? 7.857 1.264 -19.289 1.00 88.56 274 LEU A C 1
ATOM 2225 O O . LEU A 1 274 ? 6.871 0.555 -19.514 1.00 88.56 274 LEU A O 1
ATOM 2229 N N . THR A 1 275 ? 7.739 2.586 -19.151 1.00 83.62 275 THR A N 1
ATOM 2230 C CA . THR A 1 275 ? 6.449 3.269 -19.317 1.00 83.62 275 THR A CA 1
ATOM 2231 C C . THR A 1 275 ? 5.946 3.145 -20.761 1.00 83.62 275 THR A C 1
ATOM 2233 O O . THR A 1 275 ? 4.755 2.903 -20.982 1.00 83.62 275 THR A O 1
ATOM 2236 N N . ASN A 1 276 ? 6.845 3.253 -21.748 1.00 79.38 276 ASN A N 1
ATOM 2237 C CA . ASN A 1 276 ? 6.517 3.149 -23.172 1.00 79.38 276 ASN A CA 1
ATOM 2238 C C . ASN A 1 276 ? 6.227 1.711 -23.624 1.00 79.38 276 ASN A C 1
ATOM 2240 O O . ASN A 1 276 ? 5.320 1.511 -24.432 1.00 79.38 276 ASN A O 1
ATOM 2244 N N . GLU A 1 277 ? 6.919 0.714 -23.068 1.00 73.62 277 GLU A N 1
ATOM 2245 C CA . GLU A 1 277 ? 6.628 -0.713 -23.294 1.00 73.62 277 GLU A CA 1
ATOM 2246 C C . GLU A 1 277 ? 5.275 -1.153 -22.708 1.00 73.62 277 GLU A C 1
ATOM 2248 O O . GLU A 1 277 ? 4.794 -2.264 -22.944 1.00 73.62 277 GLU A O 1
ATOM 2253 N N . GLY A 1 278 ? 4.609 -0.258 -21.976 1.00 68.81 278 GLY A N 1
ATOM 2254 C CA . GLY A 1 278 ? 3.293 -0.504 -21.420 1.00 68.81 278 GLY A CA 1
ATOM 2255 C C . GLY A 1 278 ? 3.330 -1.343 -20.150 1.00 68.81 278 GLY A C 1
ATOM 2256 O O . GLY A 1 278 ? 2.282 -1.871 -19.783 1.00 68.81 278 GLY A O 1
ATOM 2257 N N . VAL A 1 279 ? 4.466 -1.417 -19.445 1.00 68.12 279 VAL A N 1
ATOM 2258 C CA . VAL A 1 279 ? 4.556 -2.058 -18.120 1.00 68.12 279 VAL A CA 1
ATOM 2259 C C . VAL A 1 279 ? 3.526 -1.433 -17.168 1.00 68.12 279 VAL A C 1
ATOM 2261 O O . VAL A 1 279 ? 2.743 -2.152 -16.554 1.00 68.12 279 VAL A O 1
ATOM 2264 N N . GLN A 1 280 ? 3.377 -0.100 -17.181 1.00 58.59 280 GLN A N 1
ATOM 2265 C CA . GLN A 1 280 ? 2.290 0.582 -16.457 1.00 58.59 280 GLN A CA 1
ATOM 2266 C C . GLN A 1 280 ? 0.892 0.336 -17.058 1.00 58.59 280 GLN A C 1
ATOM 2268 O O . GLN A 1 280 ? -0.107 0.326 -16.342 1.00 58.59 280 GLN A O 1
ATOM 2273 N N . ARG A 1 281 ? 0.773 0.146 -18.381 1.00 52.28 281 ARG A N 1
ATOM 2274 C CA . ARG A 1 281 ? -0.531 -0.022 -19.055 1.00 52.28 281 ARG A CA 1
ATOM 2275 C C . ARG A 1 281 ? -1.114 -1.424 -18.916 1.00 52.28 281 ARG A C 1
ATOM 2277 O O . ARG A 1 281 ? -2.332 -1.544 -19.018 1.00 52.28 281 ARG A O 1
ATOM 2284 N N . ARG A 1 282 ? -0.306 -2.459 -18.656 1.00 50.78 282 ARG A N 1
ATOM 2285 C CA . ARG A 1 282 ? -0.792 -3.831 -18.410 1.00 50.78 282 ARG A CA 1
ATOM 2286 C C . ARG A 1 282 ? -1.599 -3.969 -17.106 1.00 50.78 282 ARG A C 1
ATOM 2288 O O . ARG A 1 282 ? -2.241 -4.993 -16.912 1.00 50.78 282 ARG A O 1
ATOM 2295 N N . LEU A 1 283 ? -1.666 -2.918 -16.279 1.00 39.44 283 LEU A N 1
ATOM 2296 C CA . LEU A 1 283 ? -2.636 -2.775 -15.182 1.00 39.44 283 LEU A CA 1
ATOM 2297 C C . LEU A 1 283 ? -4.061 -2.434 -15.651 1.00 39.44 283 LEU A C 1
ATOM 2299 O O . LEU A 1 283 ? -5.021 -2.607 -14.896 1.00 39.44 283 LEU A O 1
ATOM 2303 N N . LYS A 1 284 ? -4.250 -1.954 -16.888 1.00 36.09 284 LYS A N 1
ATOM 2304 C CA . LYS A 1 284 ? -5.598 -1.735 -17.420 1.00 36.09 284 LYS A CA 1
ATOM 2305 C C . LYS A 1 284 ? -6.212 -3.100 -17.685 1.00 36.09 284 LYS A C 1
ATOM 2307 O O . LYS A 1 284 ? -5.789 -3.786 -18.610 1.00 36.09 284 LYS A O 1
ATOM 2312 N N . LYS A 1 285 ? -7.179 -3.468 -16.829 1.00 29.48 285 LYS A N 1
ATOM 2313 C CA . LYS A 1 285 ? -8.041 -4.659 -16.917 1.00 29.48 285 LYS A CA 1
ATOM 2314 C C . LYS A 1 285 ? -8.123 -5.186 -18.354 1.00 29.48 285 LYS A C 1
ATOM 2316 O O . LYS A 1 285 ? -8.465 -4.380 -19.227 1.00 29.48 285 LYS A O 1
ATOM 2321 N N . PRO A 1 286 ? -7.936 -6.499 -18.605 1.00 33.19 286 PRO A N 1
ATOM 2322 C CA . PRO A 1 286 ? -8.420 -7.067 -19.852 1.00 33.19 286 PRO A CA 1
ATOM 2323 C C . PRO A 1 286 ? -9.878 -6.631 -19.991 1.00 33.19 286 PRO A C 1
ATOM 2325 O O . PRO A 1 286 ? -10.689 -6.824 -19.076 1.00 33.19 286 PRO A O 1
ATOM 2328 N N . SER A 1 287 ? -10.161 -5.913 -21.080 1.00 30.19 287 SER A N 1
ATOM 2329 C CA . SER A 1 287 ? -11.511 -5.516 -21.452 1.00 30.19 287 SER A CA 1
ATOM 2330 C C . SER A 1 287 ? -12.395 -6.735 -21.265 1.00 30.19 287 SER A C 1
ATOM 2332 O O . SER A 1 287 ? -12.018 -7.819 -21.715 1.00 30.19 287 SER A O 1
ATOM 2334 N N . ARG A 1 288 ? -13.505 -6.556 -20.535 1.00 29.69 288 ARG A N 1
ATOM 2335 C CA . ARG A 1 288 ? -14.511 -7.595 -20.303 1.00 29.69 288 ARG A CA 1
ATOM 2336 C C . ARG A 1 288 ? -14.632 -8.441 -21.566 1.00 29.69 288 ARG A C 1
ATOM 2338 O O . ARG A 1 288 ? -14.777 -7.865 -22.641 1.00 29.69 288 ARG A O 1
ATOM 2345 N N . LEU A 1 289 ? -14.557 -9.760 -21.406 1.00 33.47 289 LEU A N 1
ATOM 2346 C CA . LEU A 1 289 ? -15.110 -10.703 -22.369 1.00 33.47 289 LEU A CA 1
ATOM 2347 C C . LEU A 1 289 ? -16.551 -10.251 -22.637 1.00 33.47 289 LEU A C 1
ATOM 2349 O O . LEU A 1 289 ? -17.449 -10.493 -21.838 1.00 33.47 289 LEU A O 1
ATOM 2353 N N . THR A 1 290 ? -16.722 -9.454 -23.684 1.00 29.97 290 THR A N 1
ATOM 2354 C CA . THR A 1 290 ? -17.985 -9.248 -24.372 1.00 29.97 290 THR A CA 1
ATOM 2355 C C . THR A 1 290 ? -18.116 -10.447 -25.287 1.00 29.97 290 THR A C 1
ATOM 2357 O O . THR A 1 290 ? -17.473 -10.487 -26.336 1.00 29.97 290 THR A O 1
ATOM 2360 N N . ASP A 1 291 ? -18.741 -11.495 -24.763 1.00 33.62 291 ASP A N 1
ATOM 2361 C CA . ASP A 1 291 ? -19.986 -12.087 -25.275 1.00 33.62 291 ASP A CA 1
ATOM 2362 C C . ASP A 1 291 ? -20.232 -13.444 -24.601 1.00 33.62 291 ASP A C 1
ATOM 2364 O O . ASP A 1 291 ? -19.337 -14.319 -24.650 1.00 33.62 291 ASP A O 1
#

Organism: NCBI:txid1442368

Sequence (291 aa):
MDINEPIELLHDVQKELWAERVNRARVTGIVTSWISSLHPKKLECSLDGNFLNGSYNLCQKLRFRDGTIWLLRMPIVGSVCDEQAVAPQLVEPSYAFGPYKLICDDLGLANLIVRSAEDLTVVGLVDLEYRLNNYDTFLDEEEIPKILQRYLRNLDMFKTVLEEEEARIPGQPGMEVSRLVRHSEESGSMWLHRLLSWGFNHPDSLPFAQLRARLGPERWKELEEGHHGNEAKQFTERKLAELDKYDEMVEKIECLREDVENGKITREAFVALLTNEGVQRRLKKPSRLTD

Solvent-accessible surface area (backbone atoms only — not comparable to full-atom values): 17224 Å² total; per-residue (Å²): 109,86,74,64,57,67,53,50,59,48,20,53,53,44,30,52,56,46,50,51,51,52,51,50,34,49,78,72,41,51,48,37,55,53,54,14,68,71,35,94,83,51,47,60,40,43,79,48,78,67,76,47,79,54,91,44,33,40,31,38,37,32,35,32,81,88,68,54,72,48,75,50,75,40,77,33,54,57,56,46,80,83,63,73,63,92,50,62,90,77,46,60,72,84,72,69,59,71,100,74,82,93,84,53,97,83,67,50,75,91,23,51,38,49,74,42,96,87,44,71,54,73,76,44,77,53,84,82,80,88,51,77,62,76,50,47,82,76,56,56,81,83,52,52,62,61,51,52,53,52,47,54,54,50,50,53,50,49,46,52,53,48,41,56,52,42,71,68,50,83,90,59,83,73,51,60,64,43,51,48,54,50,49,24,60,76,68,24,48,51,28,51,52,56,47,68,76,63,62,72,75,50,84,81,26,59,50,45,44,51,29,49,66,61,58,33,73,68,57,46,49,54,63,67,66,71,65,80,47,72,65,50,54,55,51,47,57,54,49,50,63,51,43,57,58,45,51,60,48,39,55,54,51,51,54,52,49,52,32,36,77,70,64,75,40,51,67,68,55,52,52,52,51,44,54,69,75,30,64,69,53,71,69,58,67,81,73,74,87,85,126